Protein AF-A0A9X4KIL7-F1 (afdb_monomer)

Secondary structure (DSSP, 8-state):
-PPPPPHHHHHHGGGS---EEGGGTEE---S--GGGHHHHHHH--SEEEEEE--SSSS---EEEEEEETTEEEEEEE---PPP--TTS---TT---TTGGGGGGGGTSTT---S-EEEHHHHHHHHHHHHHHSSHHHHHHHHHS-HHHHHHHHHTTTSS-EEE--TT-SSSSHHHHHHHHHHHHH-

Mean predicted aligned error: 8.92 Å

Foldseek 3Di:
DPPDDPPVVLVVCVPDDWDADDVRPDTDDPHDPVVCVVVVVVPDADAWDWDADPDPDVQRFIWTFGHHPLATDWIDFDAPDPAPDDVDDGPPRGDDPVRRCPSCQVPPPPPDPADKDAQLVLVQLVVLCVVPVDNVSSCCVQCVDPVSVCRRVVCPPVDRIDGDDSVDDPDCPVVSVVVVVVVSVD

InterPro domains:
  IPR006963 Molybdopterin oxidoreductase, 4Fe-4S domain [PS51669] (46-110)
  IPR006963 Molybdopterin oxidoreductase, 4Fe-4S domain [SM00926] (46-108)
  IPR027467 Molybdopterin oxidoreductase, molybdopterin cofactor binding site [PS00551] (51-69)
  IPR028189 Nitrate reductase, alpha subunit, N-terminal [PF14710] (8-43)
  IPR044906 Nitrate reductase, alpha subunit, N-terminal domain superfamily [G3DSA:4.10.1200.10] (6-46)

Solvent-accessible surface area (backbone atoms only — not comparable to full-atom values): 11795 Å² total; per-residue (Å²): 134,82,82,82,74,57,74,67,64,62,57,59,55,71,78,52,92,68,60,64,41,79,98,65,80,41,66,62,76,90,68,85,67,71,73,54,50,59,58,53,58,65,71,54,62,77,49,72,45,83,48,66,66,98,60,101,67,90,63,82,36,48,29,35,38,34,26,38,96,92,37,79,72,47,56,46,62,40,62,83,67,83,79,69,50,95,92,47,77,65,74,59,49,64,71,47,78,71,63,65,50,50,63,54,54,76,78,37,96,81,47,83,86,66,60,66,37,50,42,67,46,52,51,55,48,55,53,31,32,71,72,59,73,38,68,67,58,18,46,47,66,38,67,74,31,68,70,58,36,47,60,44,57,73,45,63,95,65,68,62,66,35,80,52,67,93,82,54,100,73,80,68,70,66,63,57,60,52,54,55,54,51,69,72,71,111

Structure (mmCIF, N/CA/C/O backbone):
data_AF-A0A9X4KIL7-F1
#
_entry.id   AF-A0A9X4KIL7-F1
#
loop_
_atom_site.group_PDB
_atom_site.id
_atom_site.type_symbol
_atom_site.label_atom_id
_atom_site.label_alt_id
_atom_site.label_comp_id
_atom_site.label_asym_id
_atom_site.label_entity_id
_atom_site.label_seq_id
_atom_site.pdbx_PDB_ins_code
_atom_site.Cartn_x
_atom_site.Cartn_y
_atom_site.Cartn_z
_atom_site.occupancy
_atom_site.B_iso_or_equiv
_atom_site.auth_seq_id
_atom_site.auth_comp_id
_atom_site.auth_asym_id
_atom_site.auth_atom_id
_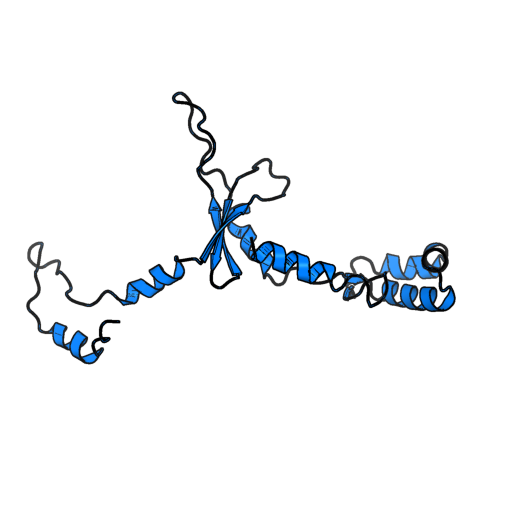atom_site.pdbx_PDB_model_num
ATOM 1 N N . MET A 1 1 ? -2.864 -19.719 -32.862 1.00 41.94 1 MET A N 1
ATOM 2 C CA . MET A 1 1 ? -1.959 -20.493 -31.982 1.00 41.94 1 MET A CA 1
ATOM 3 C C . MET A 1 1 ? -1.132 -21.438 -32.845 1.00 41.94 1 MET A C 1
ATOM 5 O O . MET A 1 1 ? -1.681 -22.401 -33.368 1.00 41.94 1 MET A O 1
ATOM 9 N N . GLY A 1 2 ? 0.143 -21.125 -33.091 1.00 51.97 2 GLY A N 1
ATOM 10 C CA . GLY A 1 2 ? 1.034 -22.029 -33.827 1.00 51.97 2 GLY A CA 1
ATOM 11 C C . GLY A 1 2 ? 1.268 -23.306 -33.018 1.00 51.97 2 GLY A C 1
ATOM 12 O O . GLY A 1 2 ? 1.419 -23.233 -31.801 1.00 51.97 2 GLY A O 1
ATOM 13 N N . LYS A 1 3 ? 1.239 -24.475 -33.668 1.00 56.00 3 LYS A N 1
ATOM 14 C CA . LYS A 1 3 ? 1.465 -25.770 -33.006 1.00 56.00 3 LYS A CA 1
ATOM 15 C C . LYS A 1 3 ? 2.803 -25.732 -32.259 1.00 56.00 3 LYS A C 1
ATOM 17 O O . LYS A 1 3 ? 3.842 -25.526 -32.885 1.00 56.00 3 LYS A O 1
ATOM 22 N N . SER A 1 4 ? 2.765 -25.932 -30.940 1.00 60.47 4 SER A N 1
ATOM 23 C CA . SER A 1 4 ? 3.962 -26.133 -30.119 1.00 60.47 4 SER A CA 1
ATOM 24 C C . SER A 1 4 ? 4.768 -27.288 -30.719 1.00 60.47 4 SER A C 1
ATOM 26 O O . SER A 1 4 ? 4.256 -28.401 -30.867 1.00 60.47 4 SER A O 1
ATOM 28 N N . LYS A 1 5 ? 6.000 -27.012 -31.159 1.00 68.00 5 LYS A N 1
ATOM 29 C CA . LYS A 1 5 ? 6.892 -28.052 -31.681 1.00 68.00 5 LYS A CA 1
ATOM 30 C C . LYS A 1 5 ? 7.303 -28.948 -30.517 1.00 68.00 5 LYS A C 1
ATOM 32 O O . LYS A 1 5 ? 7.676 -28.448 -29.460 1.00 68.00 5 LYS A O 1
ATOM 37 N N . SER A 1 6 ? 7.233 -30.267 -30.710 1.00 79.31 6 SER A N 1
ATOM 38 C CA . SER A 1 6 ? 7.637 -31.218 -29.669 1.00 79.31 6 SER A CA 1
ATOM 39 C C . SER A 1 6 ? 9.082 -30.933 -29.226 1.00 79.31 6 SER A C 1
ATOM 41 O O . SER A 1 6 ? 9.950 -30.792 -30.098 1.00 79.31 6 SER A O 1
ATOM 43 N N . PRO A 1 7 ? 9.372 -30.913 -27.907 1.00 79.44 7 PRO A N 1
ATOM 44 C CA . PRO A 1 7 ? 10.726 -30.733 -27.371 1.00 79.44 7 PRO A CA 1
ATOM 45 C C . PRO A 1 7 ? 11.757 -31.701 -27.964 1.00 79.44 7 PRO A C 1
ATOM 47 O O . PRO A 1 7 ? 12.952 -31.421 -27.981 1.00 79.44 7 PRO A O 1
ATOM 50 N N . PHE A 1 8 ? 11.296 -32.843 -28.475 1.00 82.81 8 PHE A N 1
ATOM 51 C CA . PHE A 1 8 ? 12.125 -33.812 -29.177 1.00 82.81 8 PHE A CA 1
ATOM 52 C C . PHE A 1 8 ? 12.710 -33.268 -30.493 1.00 82.81 8 PHE A C 1
ATOM 54 O O . PHE A 1 8 ? 13.910 -33.393 -30.722 1.00 82.81 8 PHE A O 1
ATOM 61 N N . TYR A 1 9 ? 11.904 -32.613 -31.338 1.00 81.25 9 TYR A N 1
ATOM 62 C CA . TYR A 1 9 ? 12.378 -32.072 -32.621 1.00 81.25 9 TYR A CA 1
ATOM 63 C C . TYR A 1 9 ? 13.332 -30.888 -32.438 1.00 81.25 9 TYR A C 1
ATOM 65 O O . TYR A 1 9 ? 14.243 -30.702 -33.240 1.00 81.25 9 TYR A O 1
ATOM 73 N N . GLU A 1 10 ? 13.167 -30.115 -31.363 1.00 81.06 10 GLU A N 1
ATOM 74 C CA . GLU A 1 10 ? 14.112 -29.056 -30.999 1.00 81.06 10 GLU A CA 1
ATOM 75 C C . GLU A 1 10 ? 15.500 -29.625 -30.667 1.00 81.06 10 GLU A C 1
ATOM 77 O O . GLU A 1 10 ? 16.507 -29.052 -31.078 1.00 81.06 10 GLU A O 1
ATOM 82 N N . LYS A 1 11 ? 15.581 -30.799 -30.023 1.00 82.62 11 LYS A N 1
ATOM 83 C CA . LYS A 1 11 ? 16.867 -31.467 -29.751 1.00 82.62 11 LYS A CA 1
ATOM 84 C C . LYS A 1 11 ? 17.584 -31.926 -31.023 1.00 82.62 11 LYS A C 1
ATOM 86 O O . LYS A 1 11 ? 18.810 -31.895 -31.063 1.00 82.62 11 LYS A O 1
ATOM 91 N N . LEU A 1 12 ? 16.856 -32.295 -32.080 1.00 85.50 12 LEU A N 1
ATOM 92 C CA . LEU A 1 12 ? 17.464 -32.703 -33.356 1.00 85.50 12 LEU A CA 1
ATOM 93 C C . LEU A 1 12 ? 18.188 -31.552 -34.073 1.00 85.50 12 LEU A C 1
ATOM 95 O O . LEU A 1 12 ? 19.116 -31.805 -34.841 1.00 85.50 12 LEU A O 1
ATOM 99 N N . LYS A 1 13 ? 17.859 -30.289 -33.757 1.00 81.62 13 LYS A N 1
ATOM 100 C CA . LYS A 1 13 ? 18.623 -29.114 -34.216 1.00 81.62 13 LYS A CA 1
ATOM 101 C C . LYS A 1 13 ? 20.055 -29.078 -33.674 1.00 81.62 13 LYS A C 1
ATOM 103 O O . LYS A 1 13 ? 20.855 -28.261 -34.114 1.00 81.62 13 LYS A O 1
ATOM 108 N N . TYR A 1 14 ? 20.421 -29.956 -32.738 1.00 83.94 14 TYR A N 1
ATOM 109 C CA . TYR A 1 14 ? 21.816 -30.114 -32.336 1.00 83.94 14 TYR A CA 1
ATOM 110 C C . TYR A 1 14 ? 22.730 -30.386 -33.542 1.00 83.94 14 TYR A C 1
ATOM 112 O O . TYR A 1 14 ? 23.802 -29.794 -33.631 1.00 83.94 14 TYR A O 1
ATOM 120 N N . PHE A 1 15 ? 22.262 -31.190 -34.502 1.00 85.69 15 PHE A N 1
ATOM 121 C CA . PHE A 1 15 ? 23.033 -31.616 -35.672 1.00 85.69 15 PHE A CA 1
ATOM 122 C C . PHE A 1 15 ? 22.976 -30.650 -36.871 1.00 85.69 15 PHE A C 1
ATOM 124 O O . PHE A 1 15 ? 23.560 -30.942 -37.912 1.00 85.69 15 PHE A O 1
ATOM 131 N N . SER A 1 16 ? 22.282 -29.508 -36.777 1.00 84.44 16 SER A N 1
ATOM 132 C CA . SER A 1 16 ? 22.240 -28.536 -37.879 1.00 84.44 16 SER A CA 1
ATOM 133 C C . SER A 1 16 ? 23.542 -27.738 -37.988 1.00 84.44 16 SER A C 1
ATOM 135 O O . SER A 1 16 ? 24.156 -27.411 -36.971 1.00 84.44 16 SER A O 1
ATOM 137 N N . LYS A 1 17 ? 23.925 -27.351 -39.214 1.00 83.88 17 LYS A N 1
ATOM 138 C CA . LYS A 1 17 ? 25.069 -26.457 -39.462 1.00 83.88 17 LYS A CA 1
ATOM 139 C C . LYS A 1 17 ? 24.889 -25.144 -38.690 1.00 83.88 17 LYS A C 1
ATOM 141 O O . LYS A 1 17 ? 23.814 -24.551 -38.740 1.00 83.88 17 LYS A O 1
ATOM 146 N N . ARG A 1 18 ? 25.939 -24.707 -37.993 1.00 85.88 18 ARG A N 1
ATOM 147 C CA . ARG A 1 18 ? 25.948 -23.492 -37.168 1.00 85.88 18 ARG A CA 1
ATOM 148 C C . ARG A 1 18 ? 26.922 -22.456 -37.727 1.00 85.88 18 ARG A C 1
ATOM 150 O O . ARG A 1 18 ? 28.002 -22.815 -38.199 1.00 85.88 18 ARG A O 1
ATOM 157 N N . GLU A 1 19 ? 26.520 -21.191 -37.691 1.00 89.12 19 GLU A N 1
ATOM 158 C CA . GLU A 1 19 ? 27.370 -20.060 -38.059 1.00 89.12 19 GLU A CA 1
ATOM 159 C C . GLU A 1 19 ? 28.319 -19.747 -36.903 1.00 89.12 19 GLU A C 1
ATOM 161 O O . GLU A 1 19 ? 27.887 -19.606 -35.756 1.00 89.12 19 GLU A O 1
ATOM 166 N N . ARG A 1 20 ? 29.616 -19.691 -37.209 1.00 91.50 20 ARG A N 1
ATOM 167 C CA . ARG A 1 20 ? 30.679 -19.442 -36.237 1.00 91.50 20 ARG A CA 1
ATOM 168 C C . ARG A 1 20 ? 31.365 -18.129 -36.561 1.00 91.50 20 ARG A C 1
ATOM 170 O O . ARG A 1 20 ? 31.625 -17.840 -37.726 1.00 91.50 20 ARG A O 1
ATOM 177 N N . HIS A 1 21 ? 31.690 -17.377 -35.522 1.00 93.25 21 HIS A N 1
ATOM 178 C CA . HIS A 1 21 ? 32.374 -16.093 -35.624 1.00 93.25 21 HIS A CA 1
ATOM 179 C C . HIS A 1 21 ? 33.652 -16.106 -34.788 1.00 93.25 21 HIS A C 1
ATOM 181 O O . HIS A 1 21 ? 33.869 -17.026 -33.994 1.00 93.25 21 HIS A O 1
ATOM 187 N N . ALA A 1 22 ? 34.485 -15.078 -34.988 1.00 93.00 22 ALA A N 1
ATOM 188 C CA . ALA A 1 22 ? 35.747 -14.879 -34.277 1.00 93.00 22 ALA A CA 1
ATOM 189 C C . ALA A 1 22 ? 36.578 -16.170 -34.240 1.00 93.00 22 ALA A C 1
ATOM 191 O O . ALA A 1 22 ? 36.707 -16.774 -33.187 1.00 93.00 22 ALA A O 1
ATOM 192 N N . ASP A 1 23 ? 37.032 -16.664 -35.395 1.00 92.88 23 ASP A N 1
ATOM 193 C CA . ASP A 1 23 ? 37.868 -17.875 -35.509 1.00 92.88 23 ASP A CA 1
ATOM 194 C C . ASP A 1 23 ? 37.330 -19.126 -34.777 1.00 92.88 23 ASP A C 1
ATOM 196 O O . ASP A 1 23 ? 38.079 -20.032 -34.419 1.00 92.88 23 ASP A O 1
ATOM 200 N N . GLY A 1 24 ? 36.010 -19.203 -34.562 1.00 90.44 24 GLY A N 1
ATOM 201 C CA . GLY A 1 24 ? 35.354 -20.322 -33.885 1.00 90.44 24 GLY A CA 1
ATOM 202 C C . GLY A 1 24 ? 35.146 -20.157 -32.376 1.00 90.44 24 GLY A C 1
ATOM 203 O O . GLY A 1 24 ? 34.657 -21.097 -31.752 1.00 90.44 24 GLY A O 1
ATOM 204 N N . TRP A 1 25 ? 35.456 -18.995 -31.789 1.00 94.25 25 TRP A N 1
ATOM 205 C CA . TRP A 1 25 ? 35.215 -18.698 -30.368 1.00 94.25 25 TRP A CA 1
ATOM 206 C C . TRP A 1 25 ? 33.734 -18.533 -30.015 1.00 94.25 25 TRP A C 1
ATOM 208 O O . TRP A 1 25 ? 33.350 -18.725 -28.860 1.00 94.25 25 TRP A O 1
ATOM 218 N N . SER A 1 26 ? 32.892 -18.169 -30.983 1.00 95.06 26 SER A N 1
ATOM 219 C CA . SER A 1 26 ? 31.459 -17.991 -30.763 1.00 95.06 26 SER A CA 1
ATOM 220 C C . SER A 1 26 ? 30.627 -18.585 -31.889 1.00 95.06 26 SER A C 1
ATOM 222 O O . SER A 1 26 ? 31.079 -18.774 -33.020 1.00 95.06 26 SER A O 1
ATOM 224 N N . GLU A 1 27 ? 29.384 -18.905 -31.552 1.00 92.19 27 GLU A N 1
ATOM 225 C CA . GLU A 1 27 ? 28.454 -19.567 -32.447 1.00 92.19 27 GLU A CA 1
ATOM 226 C C . GLU A 1 27 ? 27.037 -19.041 -32.219 1.00 92.19 27 GLU A C 1
ATOM 228 O O . GLU A 1 27 ? 26.603 -18.866 -31.077 1.00 92.19 27 GLU A O 1
ATOM 233 N N . VAL A 1 28 ? 26.301 -18.810 -33.306 1.00 91.00 28 VAL A N 1
ATOM 234 C CA . VAL A 1 28 ? 24.887 -18.432 -33.233 1.00 91.00 28 VAL A CA 1
ATOM 235 C C . VAL A 1 28 ? 24.040 -19.679 -32.987 1.00 91.00 28 VAL A C 1
ATOM 237 O O . VAL A 1 28 ? 24.011 -20.610 -33.794 1.00 91.00 28 VAL A O 1
ATOM 240 N N . SER A 1 29 ? 23.318 -19.695 -31.865 1.00 86.75 29 SER A N 1
ATOM 241 C CA . SER A 1 29 ? 22.450 -20.816 -31.499 1.00 86.75 29 SER A CA 1
ATOM 242 C C . SER A 1 29 ? 21.107 -20.759 -32.244 1.00 86.75 29 SER A C 1
ATOM 244 O O . SER A 1 29 ? 20.395 -19.762 -32.123 1.00 86.75 29 SER A O 1
ATOM 246 N N . PRO A 1 30 ? 20.692 -21.837 -32.941 1.00 83.00 30 PRO A N 1
ATOM 247 C CA . PRO A 1 30 ? 19.375 -21.934 -33.580 1.00 83.00 30 PRO A CA 1
ATOM 248 C C . PRO A 1 30 ? 18.265 -22.403 -32.617 1.00 83.00 30 PRO A C 1
ATOM 250 O O . PRO A 1 30 ? 17.142 -22.696 -33.047 1.00 83.00 30 PRO A O 1
ATOM 253 N N . ALA A 1 31 ? 18.584 -22.567 -31.328 1.00 84.56 31 ALA A N 1
ATOM 254 C CA . ALA A 1 31 ? 17.636 -23.026 -30.321 1.00 84.56 31 ALA A CA 1
ATOM 255 C C . ALA A 1 31 ? 16.516 -21.999 -30.100 1.00 84.56 31 ALA A C 1
ATOM 257 O O . ALA A 1 31 ? 16.733 -20.789 -30.174 1.00 84.56 31 ALA A O 1
ATOM 258 N N . SER A 1 32 ? 15.313 -22.490 -29.797 1.00 86.38 32 SER A N 1
ATOM 259 C CA . SER A 1 32 ? 14.199 -21.610 -29.449 1.00 86.38 32 SER A CA 1
ATOM 260 C C . SER A 1 32 ? 14.483 -20.806 -28.168 1.00 86.38 32 SER A C 1
ATOM 262 O O . SER A 1 32 ? 15.062 -21.314 -27.205 1.00 86.38 32 SER A O 1
ATOM 264 N N . ARG A 1 33 ? 14.020 -19.551 -28.153 1.00 91.56 33 ARG A N 1
ATOM 265 C CA . ARG A 1 33 ? 14.038 -18.632 -27.003 1.00 91.56 33 ARG A CA 1
ATOM 266 C C . ARG A 1 33 ? 12.633 -18.392 -26.431 1.00 91.56 33 ARG A C 1
ATOM 268 O O . ARG A 1 33 ? 12.433 -17.446 -25.677 1.00 91.56 33 ARG A O 1
ATOM 275 N N . ASP A 1 34 ? 11.668 -19.263 -26.738 1.00 91.25 34 ASP A N 1
ATOM 276 C CA . ASP A 1 34 ? 10.266 -19.127 -26.293 1.00 91.25 34 ASP A CA 1
ATOM 277 C C . ASP A 1 34 ? 10.124 -19.076 -24.759 1.00 91.25 34 ASP A C 1
ATOM 279 O O . ASP A 1 34 ? 9.187 -18.486 -24.225 1.00 91.25 34 ASP A O 1
ATOM 283 N N . TRP A 1 35 ? 11.077 -19.656 -24.021 1.00 93.38 35 TRP A N 1
ATOM 284 C CA . TRP A 1 35 ? 11.106 -19.612 -22.556 1.00 93.38 35 TRP A CA 1
ATOM 285 C C . TRP A 1 35 ? 11.177 -18.177 -21.997 1.00 93.38 35 TRP A C 1
ATOM 287 O O . TRP A 1 35 ? 10.707 -17.928 -20.886 1.00 93.38 35 TRP A O 1
ATOM 297 N N . GLU A 1 36 ? 11.688 -17.214 -22.771 1.00 97.00 36 GLU A N 1
ATOM 298 C CA . GLU A 1 36 ? 11.742 -15.796 -22.395 1.00 97.00 36 GLU A CA 1
ATOM 299 C C . GLU A 1 36 ? 10.351 -15.184 -22.195 1.00 97.00 36 GLU A C 1
ATOM 301 O O . GLU A 1 36 ? 10.203 -14.202 -21.460 1.00 97.00 36 GLU A O 1
ATOM 306 N N . ASP A 1 37 ? 9.308 -15.787 -22.778 1.00 97.25 37 ASP A N 1
ATOM 307 C CA . ASP A 1 37 ? 7.933 -15.342 -22.572 1.00 97.25 37 ASP A CA 1
ATOM 308 C C . ASP A 1 37 ? 7.495 -15.445 -21.110 1.00 97.25 37 ASP A C 1
ATOM 310 O O . ASP A 1 37 ? 6.561 -14.756 -20.706 1.00 97.25 37 ASP A O 1
ATOM 314 N N . VAL A 1 38 ? 8.164 -16.259 -20.288 1.00 97.12 38 VAL A N 1
ATOM 315 C CA . VAL A 1 38 ? 7.927 -16.291 -18.838 1.00 97.12 38 VAL A CA 1
ATOM 316 C C . VAL A 1 38 ? 8.170 -14.910 -18.222 1.00 97.12 38 VAL A C 1
ATOM 318 O O . VAL A 1 38 ? 7.315 -14.409 -17.490 1.00 97.12 38 VAL A O 1
ATOM 321 N N . TYR A 1 39 ? 9.280 -14.251 -18.564 1.00 98.00 39 TYR A N 1
ATOM 322 C CA . TYR A 1 39 ? 9.585 -12.909 -18.063 1.00 98.00 39 TYR A CA 1
ATOM 323 C C . TYR A 1 39 ? 8.728 -11.834 -18.731 1.00 98.00 39 TYR A C 1
ATOM 325 O O . TYR A 1 39 ? 8.256 -10.925 -18.046 1.00 98.00 39 TYR A O 1
ATOM 333 N N . ARG A 1 40 ? 8.443 -11.964 -20.037 1.00 98.12 40 ARG A N 1
ATOM 334 C CA . ARG A 1 40 ? 7.537 -11.035 -20.739 1.00 98.12 40 ARG A CA 1
ATOM 335 C C . ARG A 1 40 ? 6.148 -11.035 -20.103 1.00 98.12 40 ARG A C 1
ATOM 337 O O . ARG A 1 40 ? 5.619 -9.974 -19.784 1.00 98.12 40 ARG A O 1
ATOM 344 N N . ARG A 1 41 ? 5.591 -12.221 -19.836 1.00 97.81 41 ARG A N 1
ATOM 345 C CA . ARG A 1 41 ? 4.294 -12.377 -19.159 1.00 97.81 41 ARG A CA 1
ATOM 346 C C . ARG A 1 41 ? 4.325 -11.905 -17.712 1.00 97.81 41 ARG A C 1
ATOM 348 O O . ARG A 1 41 ? 3.299 -11.435 -17.229 1.00 97.81 41 ARG A O 1
ATOM 355 N N . ARG A 1 42 ? 5.461 -12.010 -17.013 1.00 97.94 42 ARG A N 1
ATOM 356 C CA . ARG A 1 42 ? 5.607 -11.452 -15.659 1.00 97.94 42 ARG A CA 1
ATOM 357 C C . ARG A 1 42 ? 5.513 -9.925 -15.665 1.00 97.94 42 ARG A C 1
ATOM 359 O O . ARG A 1 42 ? 4.873 -9.387 -14.771 1.00 97.94 42 ARG A O 1
ATOM 366 N N . TRP A 1 43 ? 6.130 -9.261 -16.644 1.00 98.31 43 TRP A N 1
ATOM 367 C CA . TRP A 1 43 ? 6.136 -7.798 -16.769 1.00 98.31 43 TRP A CA 1
ATOM 368 C C . TRP A 1 43 ? 4.803 -7.212 -17.261 1.00 98.31 43 TRP A C 1
ATOM 370 O O . TRP A 1 43 ? 4.403 -6.123 -16.846 1.00 98.31 43 TRP A O 1
ATOM 380 N N . GLN A 1 44 ? 4.101 -7.935 -18.137 1.00 98.44 44 GLN A N 1
ATOM 381 C CA . GLN A 1 44 ? 2.755 -7.565 -18.578 1.00 98.44 44 GLN A CA 1
ATOM 382 C C . GLN A 1 44 ? 1.800 -7.415 -17.388 1.00 98.44 44 GLN A C 1
ATOM 384 O O . GLN A 1 44 ? 1.881 -8.165 -16.414 1.00 98.44 44 GLN A O 1
ATOM 389 N N . HIS A 1 45 ? 0.874 -6.474 -17.496 1.00 98.44 45 HIS A N 1
ATOM 390 C CA . HIS A 1 45 ? -0.073 -6.084 -16.457 1.00 98.44 45 HIS A CA 1
ATOM 391 C C . HIS A 1 45 ? -1.389 -5.647 -17.110 1.00 98.44 45 HIS A C 1
ATOM 393 O O . HIS A 1 45 ? -1.425 -5.383 -18.312 1.00 98.44 45 HIS A O 1
ATOM 399 N N . ASP A 1 46 ? -2.452 -5.583 -16.317 1.00 98.25 46 ASP A N 1
ATOM 400 C CA . ASP A 1 46 ? -3.810 -5.319 -16.796 1.00 98.25 46 ASP A CA 1
ATOM 401 C C . ASP A 1 46 ? -4.039 -3.817 -16.961 1.00 98.25 46 ASP A C 1
ATOM 403 O O . ASP A 1 46 ? -4.600 -3.362 -17.956 1.00 98.25 46 ASP A O 1
ATOM 407 N N . LYS A 1 47 ? -3.593 -3.039 -15.968 1.00 98.12 47 LYS A N 1
ATOM 408 C CA . LYS A 1 47 ? -3.704 -1.580 -15.954 1.00 98.12 47 LYS A CA 1
ATOM 409 C C . LYS A 1 47 ? -2.643 -0.932 -15.074 1.00 98.12 47 LYS A C 1
ATOM 411 O O . LYS A 1 47 ? -2.018 -1.579 -14.230 1.00 98.12 47 LYS A O 1
ATOM 416 N N . VAL A 1 48 ? -2.490 0.372 -15.272 1.00 98.50 48 VAL A N 1
ATOM 417 C CA . VAL A 1 48 ? -1.655 1.252 -14.458 1.00 98.50 48 VAL A CA 1
ATOM 418 C C . VAL A 1 48 ? -2.535 2.351 -13.879 1.00 98.50 48 VAL A C 1
ATOM 420 O O . VAL A 1 48 ? -3.223 3.044 -14.624 1.00 98.50 48 VAL A O 1
ATOM 423 N N . VAL A 1 49 ? -2.506 2.519 -12.559 1.00 98.44 49 VAL A N 1
ATOM 424 C CA . VAL A 1 49 ? -3.276 3.547 -11.844 1.00 98.44 49 VAL A CA 1
ATOM 425 C C . VAL A 1 49 ? -2.320 4.588 -11.274 1.00 98.44 49 VAL A C 1
ATOM 427 O O . VAL A 1 49 ? -1.287 4.239 -10.702 1.00 98.44 49 VAL A O 1
ATOM 430 N N . ARG A 1 50 ? -2.648 5.877 -11.407 1.00 98.44 50 ARG A N 1
ATOM 431 C CA . ARG A 1 50 ? -1.858 6.950 -10.793 1.00 98.44 50 ARG A CA 1
ATOM 432 C C . ARG A 1 50 ? -2.191 7.083 -9.314 1.00 98.44 50 ARG A C 1
ATOM 434 O O . ARG A 1 50 ? -3.355 7.228 -8.956 1.00 98.44 50 ARG A O 1
ATOM 441 N N . SER A 1 51 ? -1.166 7.103 -8.468 1.00 98.31 51 SER A N 1
ATOM 442 C CA . SER A 1 51 ? -1.320 7.369 -7.035 1.00 98.31 51 SER A CA 1
ATOM 443 C C . SER A 1 51 ? -0.089 8.073 -6.446 1.00 98.31 51 SER A C 1
ATOM 445 O O . SER A 1 51 ? 0.836 8.461 -7.166 1.00 98.31 51 SER A O 1
ATOM 447 N N . THR A 1 52 ? -0.100 8.284 -5.131 1.00 98.56 52 THR A N 1
ATOM 448 C CA . THR A 1 52 ? 0.984 8.875 -4.335 1.00 98.56 52 THR A CA 1
ATOM 449 C C . THR A 1 52 ? 1.008 8.257 -2.934 1.00 98.56 52 THR A C 1
ATOM 451 O O . THR A 1 52 ? 0.063 7.581 -2.522 1.00 98.56 52 THR A O 1
ATOM 454 N N . HIS A 1 53 ? 2.074 8.496 -2.170 1.00 98.56 53 HIS A N 1
ATOM 455 C CA . HIS A 1 53 ? 2.184 8.027 -0.787 1.00 98.56 53 HIS A CA 1
ATOM 456 C C . HIS A 1 53 ? 1.804 9.138 0.194 1.00 98.56 53 HIS A C 1
ATOM 458 O O . HIS A 1 53 ? 2.535 10.115 0.349 1.00 98.56 53 HIS A O 1
ATOM 464 N N . GLY A 1 54 ? 0.688 8.959 0.907 1.00 97.94 54 GLY A N 1
ATOM 465 C CA . GLY A 1 54 ? 0.199 9.862 1.961 1.00 97.94 54 GLY A CA 1
ATOM 466 C C . GLY A 1 54 ? 0.990 9.770 3.270 1.00 97.94 54 GLY A C 1
ATOM 467 O O . GLY A 1 54 ? 0.413 9.579 4.336 1.00 97.94 54 GLY A O 1
ATOM 468 N N . VAL A 1 55 ? 2.318 9.848 3.189 1.00 98.12 55 VAL A N 1
ATOM 469 C CA . VAL A 1 55 ? 3.245 9.784 4.325 1.00 98.12 55 VAL A CA 1
ATOM 470 C C . VAL A 1 55 ? 4.005 11.104 4.449 1.00 98.12 55 VAL A C 1
ATOM 472 O O . VAL A 1 55 ? 4.323 11.748 3.451 1.00 98.12 55 VAL A O 1
ATOM 475 N N . ASN A 1 56 ? 4.317 11.518 5.677 1.00 98.38 56 ASN A N 1
ATOM 476 C CA . ASN A 1 56 ? 5.014 12.776 5.949 1.00 98.38 56 ASN A CA 1
ATOM 477 C C . ASN A 1 56 ? 6.513 12.694 5.592 1.00 98.38 56 ASN A C 1
ATOM 479 O O . ASN A 1 56 ? 7.360 12.524 6.466 1.00 98.38 56 ASN A O 1
ATOM 483 N N . CYS A 1 57 ? 6.839 12.752 4.299 1.00 97.88 57 CYS A N 1
ATOM 484 C CA . CYS A 1 57 ? 8.205 12.586 3.790 1.00 97.88 57 CYS A CA 1
ATOM 485 C C . CYS A 1 57 ? 8.696 13.725 2.889 1.00 97.88 57 CYS A C 1
ATOM 487 O O . CYS A 1 57 ? 9.764 13.575 2.307 1.00 97.88 57 CYS A O 1
ATOM 489 N N . THR A 1 58 ? 7.895 14.785 2.710 1.00 98.38 58 THR A N 1
ATOM 490 C CA . THR A 1 58 ? 8.094 15.915 1.765 1.00 98.38 58 THR A CA 1
ATOM 491 C C . THR A 1 58 ? 8.228 15.539 0.282 1.00 98.38 58 THR A C 1
ATOM 493 O O . THR A 1 58 ? 8.259 16.411 -0.582 1.00 98.38 58 THR A O 1
ATOM 496 N N . GLY A 1 59 ? 8.253 14.244 -0.040 1.00 98.00 59 GLY A N 1
ATOM 497 C CA . GLY A 1 59 ? 8.452 13.751 -1.394 1.00 98.00 59 GLY A CA 1
ATOM 498 C C . GLY A 1 59 ? 7.297 14.086 -2.332 1.00 98.00 59 GLY A C 1
ATOM 499 O O . GLY A 1 59 ? 7.547 14.582 -3.425 1.00 98.00 59 GLY A O 1
ATOM 500 N N . SER A 1 60 ? 6.046 13.817 -1.943 1.00 98.06 60 SER A N 1
ATOM 501 C CA . SER A 1 60 ? 4.870 14.004 -2.817 1.00 98.06 60 SER A CA 1
ATOM 502 C C . SER A 1 60 ? 5.051 13.401 -4.227 1.00 98.06 60 SER A C 1
ATOM 504 O O . SER A 1 60 ? 4.586 13.950 -5.226 1.00 98.06 60 SER A O 1
ATOM 506 N N . CYS A 1 61 ? 5.787 12.290 -4.323 1.00 98.44 61 CYS A N 1
ATOM 507 C CA . CYS A 1 61 ? 6.130 11.654 -5.591 1.00 98.44 61 CYS A CA 1
ATOM 508 C C . CYS A 1 61 ? 4.893 10.957 -6.173 1.00 98.44 61 CYS A C 1
ATOM 510 O O . CYS A 1 61 ? 4.234 10.193 -5.474 1.00 98.44 61 CYS A O 1
ATOM 512 N N . SER A 1 62 ? 4.604 11.187 -7.449 1.00 98.44 62 SER A N 1
ATOM 513 C CA . SER A 1 62 ? 3.614 10.446 -8.222 1.00 98.44 62 SER A CA 1
ATOM 514 C C . SER A 1 62 ? 4.172 9.095 -8.679 1.00 98.44 62 SER A C 1
ATOM 516 O O . SER A 1 62 ? 5.313 9.000 -9.137 1.00 98.44 62 SER A O 1
ATOM 518 N N . TRP A 1 63 ? 3.350 8.055 -8.556 1.00 98.75 63 TRP A N 1
ATOM 519 C CA . TRP A 1 63 ? 3.685 6.677 -8.900 1.00 98.75 63 TRP A CA 1
ATOM 520 C C . TRP A 1 63 ? 2.665 6.081 -9.869 1.00 98.75 63 TRP A C 1
ATOM 522 O O . TRP A 1 63 ? 1.474 6.406 -9.839 1.00 98.75 63 TRP A O 1
ATOM 532 N N . GLN A 1 64 ? 3.162 5.172 -10.698 1.00 98.62 64 GLN A N 1
ATOM 533 C CA . GLN A 1 64 ? 2.417 4.229 -11.514 1.00 98.62 64 GLN A CA 1
ATOM 534 C C . GLN A 1 64 ? 2.240 2.929 -10.729 1.00 98.62 64 GLN A C 1
ATOM 536 O O . GLN A 1 64 ? 3.207 2.204 -10.492 1.00 98.62 64 GLN A O 1
ATOM 541 N N . ILE A 1 65 ? 1.009 2.637 -10.316 1.00 98.62 65 ILE A N 1
ATOM 542 C CA . ILE A 1 65 ? 0.652 1.418 -9.589 1.00 98.62 65 ILE A CA 1
ATOM 543 C C . ILE A 1 65 ? 0.222 0.358 -10.598 1.00 98.62 65 ILE A C 1
ATOM 545 O O . ILE A 1 65 ? -0.764 0.548 -11.311 1.00 98.62 65 ILE A O 1
ATOM 549 N N . PHE A 1 66 ? 0.951 -0.753 -10.659 1.00 98.69 66 PHE A N 1
ATOM 550 C CA . PHE A 1 66 ? 0.694 -1.829 -11.610 1.00 98.69 66 PHE A CA 1
ATOM 551 C C . PHE A 1 66 ? -0.278 -2.842 -11.009 1.00 98.69 66 PHE A C 1
ATOM 553 O O . PHE A 1 66 ? -0.032 -3.392 -9.930 1.00 98.69 66 PHE A O 1
ATOM 560 N N . VAL A 1 67 ? -1.376 -3.092 -11.724 1.00 98.56 67 VAL A N 1
ATOM 561 C CA . VAL A 1 67 ? -2.371 -4.115 -11.387 1.00 98.56 67 VAL A CA 1
ATOM 562 C C . VAL A 1 67 ? -2.250 -5.259 -12.381 1.00 98.56 67 VAL A C 1
ATOM 564 O O . VAL A 1 67 ? -2.233 -5.028 -13.590 1.00 98.56 67 VAL A O 1
ATOM 567 N N . LYS A 1 68 ? -2.175 -6.488 -11.882 1.00 98.19 68 LYS A N 1
ATOM 568 C CA . LYS A 1 68 ? -2.109 -7.708 -12.688 1.00 98.19 68 LYS A CA 1
ATOM 569 C C . LYS A 1 68 ? -2.926 -8.800 -12.015 1.00 98.19 68 LYS A C 1
ATOM 571 O O . LYS A 1 68 ? -2.801 -8.989 -10.808 1.00 98.19 68 LYS A O 1
ATOM 576 N N . ASP A 1 69 ? -3.727 -9.516 -12.795 1.00 97.12 69 ASP A N 1
ATOM 577 C CA . ASP A 1 69 ? -4.655 -10.538 -12.311 1.00 97.12 69 ASP A CA 1
ATOM 578 C C . ASP A 1 69 ? -5.584 -9.984 -11.208 1.00 97.12 69 ASP A C 1
ATOM 580 O O . ASP A 1 69 ? -5.890 -10.649 -10.218 1.00 97.12 69 ASP A O 1
ATOM 584 N N . GLY A 1 70 ? -5.994 -8.716 -11.354 1.00 96.69 70 GLY A N 1
ATOM 585 C CA . GLY A 1 70 ? -6.867 -8.019 -10.402 1.00 96.69 70 GLY A CA 1
ATOM 586 C C . GLY A 1 70 ? -6.230 -7.634 -9.057 1.00 96.69 70 GLY A C 1
ATOM 587 O O . GLY A 1 70 ? -6.936 -7.129 -8.186 1.00 96.69 70 GLY A O 1
ATOM 588 N N . ILE A 1 71 ? -4.919 -7.829 -8.871 1.00 97.25 71 ILE A N 1
ATOM 589 C CA . ILE A 1 71 ? -4.195 -7.442 -7.650 1.00 97.25 71 ILE A CA 1
ATOM 590 C C . ILE A 1 71 ? -3.098 -6.420 -7.942 1.00 97.25 71 ILE A C 1
ATOM 592 O O . ILE A 1 71 ? -2.504 -6.407 -9.019 1.00 97.25 71 ILE A O 1
ATOM 596 N N . VAL A 1 72 ? -2.792 -5.564 -6.968 1.00 98.38 72 VAL A N 1
ATOM 597 C CA . VAL A 1 72 ? -1.640 -4.655 -7.063 1.00 98.38 72 VAL A CA 1
ATOM 598 C C . VAL A 1 72 ? -0.357 -5.465 -6.898 1.00 98.38 72 VAL A C 1
ATOM 600 O O . VAL A 1 72 ? -0.204 -6.187 -5.913 1.00 98.38 72 VAL A O 1
ATOM 603 N N . THR A 1 73 ? 0.581 -5.344 -7.838 1.00 98.25 73 THR A N 1
ATOM 604 C CA . THR A 1 73 ? 1.799 -6.169 -7.845 1.00 98.25 73 THR A CA 1
ATOM 605 C C . THR A 1 73 ? 3.077 -5.408 -7.526 1.00 98.25 73 THR A C 1
ATOM 607 O O . THR A 1 73 ? 3.900 -5.920 -6.770 1.00 98.25 73 THR A O 1
ATOM 610 N N . TRP A 1 74 ? 3.280 -4.231 -8.117 1.00 98.56 74 TRP A N 1
ATOM 611 C CA . TRP A 1 74 ? 4.431 -3.358 -7.859 1.00 98.56 74 TRP A CA 1
ATOM 612 C C . TRP A 1 74 ? 4.107 -1.916 -8.268 1.00 98.56 74 TRP A C 1
ATOM 614 O O . TRP A 1 74 ? 3.032 -1.630 -8.798 1.00 98.56 74 TRP A O 1
ATOM 624 N N . GLU A 1 75 ? 5.047 -1.007 -8.036 1.00 98.38 75 GLU A N 1
ATOM 625 C CA . GLU A 1 75 ? 4.944 0.402 -8.405 1.00 98.38 75 GLU A CA 1
ATOM 626 C C . GLU A 1 75 ? 6.264 0.909 -8.994 1.00 98.38 75 GLU A C 1
ATOM 628 O O . GLU A 1 75 ? 7.334 0.527 -8.528 1.00 98.38 75 GLU A O 1
ATOM 633 N N . ASN A 1 76 ? 6.181 1.775 -10.004 1.00 98.25 76 ASN A N 1
ATOM 634 C CA . ASN A 1 76 ? 7.317 2.550 -10.511 1.00 98.25 76 ASN A CA 1
ATOM 635 C C . ASN A 1 76 ? 6.980 4.034 -10.452 1.00 98.25 76 ASN A C 1
ATOM 637 O O . ASN A 1 76 ? 5.810 4.416 -10.415 1.00 98.25 76 ASN A O 1
ATOM 641 N N . GLN A 1 77 ? 7.997 4.884 -10.444 1.00 98.69 77 GLN A N 1
ATOM 642 C CA . GLN A 1 77 ? 7.773 6.318 -10.492 1.00 98.69 77 GLN A CA 1
ATOM 643 C C . GLN A 1 77 ? 7.091 6.730 -11.800 1.00 98.69 77 GLN A C 1
ATOM 645 O O . GLN A 1 77 ? 7.422 6.224 -12.872 1.00 98.69 77 GLN A O 1
ATOM 650 N N . ALA A 1 78 ? 6.158 7.677 -11.710 1.00 98.31 78 ALA A N 1
ATOM 651 C CA . ALA A 1 78 ? 5.698 8.400 -12.885 1.00 98.31 78 ALA A CA 1
ATOM 652 C C . ALA A 1 78 ? 6.732 9.472 -13.259 1.00 98.31 78 ALA A C 1
ATOM 654 O O . ALA A 1 78 ? 7.352 10.070 -12.377 1.00 98.31 78 ALA A O 1
ATOM 655 N N . THR A 1 79 ? 6.900 9.725 -14.553 1.00 98.38 79 THR A N 1
ATOM 656 C CA . THR A 1 79 ? 7.929 10.640 -15.079 1.00 98.38 79 THR A CA 1
ATOM 657 C C . THR A 1 79 ? 7.351 11.829 -15.844 1.00 98.38 79 THR A C 1
ATOM 659 O O . THR A 1 79 ? 8.087 12.628 -16.403 1.00 98.38 79 THR A O 1
ATOM 662 N N . ASP A 1 80 ? 6.032 11.976 -15.860 1.00 97.81 80 ASP A N 1
ATOM 663 C CA . ASP A 1 80 ? 5.287 12.964 -16.644 1.00 97.81 80 ASP A CA 1
ATOM 664 C C . ASP A 1 80 ? 4.879 14.196 -15.820 1.00 97.81 80 ASP A C 1
ATOM 666 O O . ASP A 1 80 ? 3.779 14.730 -15.969 1.00 97.81 80 ASP A O 1
ATOM 670 N N . TYR A 1 81 ? 5.753 14.650 -14.919 1.00 97.94 81 TYR A N 1
ATOM 671 C CA . TYR A 1 81 ? 5.562 15.956 -14.288 1.00 97.94 81 TYR A CA 1
ATOM 672 C C . TYR A 1 81 ? 5.628 17.059 -15.358 1.00 97.94 81 TYR A C 1
ATOM 674 O O . TYR A 1 81 ? 6.344 16.900 -16.348 1.00 97.94 81 TYR A O 1
ATOM 682 N N . PRO A 1 82 ? 4.918 18.188 -15.180 1.00 97.88 82 PRO A N 1
ATOM 683 C CA . PRO A 1 82 ? 5.116 19.352 -16.0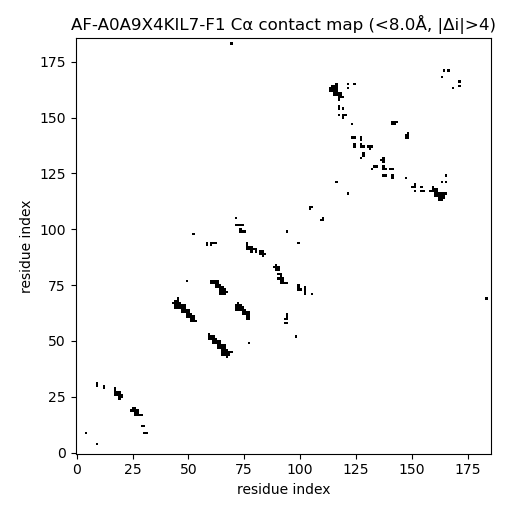36 1.00 97.88 82 PRO A CA 1
ATOM 684 C C . PRO A 1 82 ? 6.590 19.773 -16.059 1.00 97.88 82 PRO A C 1
ATOM 686 O O . PRO A 1 82 ? 7.231 19.789 -15.005 1.00 97.88 82 PRO A O 1
ATOM 689 N N . SER A 1 83 ? 7.092 20.120 -17.249 1.00 96.38 83 SER A N 1
ATOM 690 C CA . SER A 1 83 ? 8.498 20.491 -17.442 1.00 96.38 83 SER A CA 1
ATOM 691 C C . SER A 1 83 ? 8.881 21.718 -16.617 1.00 96.38 83 SER A C 1
ATOM 693 O O . SER A 1 83 ? 8.095 22.662 -16.489 1.00 96.38 83 SER A O 1
ATOM 695 N N . THR A 1 84 ? 10.101 21.723 -16.085 1.00 96.69 84 THR A N 1
ATOM 696 C CA . THR A 1 84 ? 10.681 22.883 -15.386 1.00 96.69 84 THR A CA 1
ATOM 697 C C . THR A 1 84 ? 11.201 23.970 -16.336 1.00 96.69 84 THR A C 1
ATOM 699 O O . THR A 1 84 ? 11.520 25.068 -15.877 1.00 96.69 84 THR A O 1
ATOM 702 N N . GLY A 1 85 ? 11.226 23.707 -17.648 1.00 96.31 85 GLY A N 1
ATOM 703 C CA . GLY A 1 85 ? 11.779 24.589 -18.678 1.00 96.31 85 GLY A CA 1
ATOM 704 C C . GLY A 1 85 ? 13.189 24.175 -19.127 1.00 96.31 85 GLY A C 1
ATOM 705 O O . GLY A 1 85 ? 13.797 23.294 -18.531 1.00 96.31 85 GLY A O 1
ATOM 706 N N . PRO A 1 86 ? 13.736 24.799 -20.187 1.00 97.00 86 PRO A N 1
ATOM 707 C CA . PRO A 1 86 ? 14.987 24.354 -20.813 1.00 97.00 86 PRO A CA 1
ATOM 708 C C . PRO A 1 86 ? 16.244 24.590 -19.961 1.00 97.00 86 PRO A C 1
ATOM 710 O O . PRO A 1 86 ? 17.253 23.920 -20.170 1.00 97.00 86 PRO A O 1
ATOM 713 N N . ASP A 1 87 ? 16.193 25.530 -19.016 1.00 97.44 87 ASP A N 1
ATOM 714 C CA . ASP A 1 87 ? 17.357 25.964 -18.234 1.00 97.44 87 ASP A CA 1
ATOM 715 C C . ASP A 1 87 ? 17.505 25.223 -16.892 1.00 97.44 87 ASP A C 1
ATOM 717 O O . ASP A 1 87 ? 18.423 25.509 -16.121 1.00 97.44 87 ASP A O 1
ATOM 721 N N . MET A 1 88 ? 16.605 24.283 -16.584 1.00 97.19 88 MET A N 1
ATOM 722 C CA . MET A 1 88 ? 16.578 23.541 -15.322 1.00 97.19 88 MET A CA 1
ATOM 723 C C . MET A 1 88 ? 16.400 22.039 -15.577 1.00 97.19 88 MET A C 1
ATOM 725 O O . MET A 1 88 ? 15.738 21.650 -16.534 1.00 97.19 88 MET A O 1
ATOM 729 N N . PRO A 1 89 ? 16.964 21.164 -14.727 1.00 97.56 89 PRO A N 1
ATOM 730 C CA . PRO A 1 89 ? 16.686 19.739 -14.816 1.00 97.56 89 PRO A CA 1
ATOM 731 C C . PRO A 1 89 ? 15.228 19.436 -14.451 1.00 97.56 89 PRO A C 1
ATOM 733 O O . PRO A 1 89 ? 14.591 20.154 -13.671 1.00 97.56 89 PRO A O 1
ATOM 736 N N . GLU A 1 90 ? 14.725 18.329 -14.986 1.00 97.50 90 GLU A N 1
ATOM 737 C CA . GLU A 1 90 ? 13.380 17.843 -14.701 1.00 97.50 90 GLU A CA 1
ATOM 738 C C . GLU A 1 90 ? 13.260 17.242 -13.294 1.00 97.50 90 GLU A C 1
ATOM 740 O O . GLU A 1 90 ? 14.242 16.841 -12.665 1.00 97.50 90 GLU A O 1
ATOM 745 N N . PHE A 1 91 ? 12.028 17.170 -12.781 1.00 97.50 91 PHE A N 1
ATOM 746 C CA . PHE A 1 91 ? 11.762 16.542 -11.481 1.00 97.50 91 PHE A CA 1
ATOM 747 C C . PHE A 1 91 ? 11.747 15.016 -11.530 1.00 97.50 91 PHE A C 1
ATOM 749 O O . PHE A 1 91 ? 11.886 14.369 -10.487 1.00 97.50 91 PHE A O 1
ATOM 756 N N . GLU A 1 92 ? 11.496 14.440 -12.701 1.00 96.50 92 GLU A N 1
ATOM 757 C CA . GLU A 1 92 ? 11.427 12.997 -12.864 1.00 96.50 92 GLU A CA 1
ATOM 758 C C . GLU A 1 92 ? 12.779 12.324 -12.544 1.00 96.50 92 GLU A C 1
ATOM 760 O O . GLU A 1 92 ? 13.832 12.934 -12.729 1.00 96.50 92 GLU A O 1
ATOM 765 N N . PRO A 1 93 ? 12.778 11.097 -11.987 1.00 97.69 93 PRO A N 1
ATOM 766 C CA . PRO A 1 93 ? 11.613 10.292 -11.607 1.00 97.69 93 PRO A CA 1
ATOM 767 C C . PRO A 1 93 ? 11.107 10.571 -10.176 1.00 97.69 93 PRO A C 1
ATOM 769 O O . PRO A 1 93 ? 10.093 10.021 -9.751 1.00 97.69 93 PRO A O 1
ATOM 772 N N . ARG A 1 94 ? 11.796 11.399 -9.379 1.00 98.38 94 ARG A N 1
ATOM 773 C CA . ARG A 1 94 ? 11.641 11.428 -7.908 1.00 98.38 94 ARG A CA 1
ATOM 774 C C . ARG A 1 94 ? 11.703 9.996 -7.318 1.00 98.38 94 ARG A C 1
ATOM 776 O O . ARG A 1 94 ? 12.471 9.141 -7.757 1.00 98.38 94 ARG A O 1
ATOM 783 N N . GLY A 1 95 ? 10.881 9.718 -6.305 1.00 98.12 95 GLY A N 1
ATOM 784 C CA . GLY A 1 95 ? 10.785 8.411 -5.653 1.00 98.12 95 GLY A CA 1
ATOM 785 C C . GLY A 1 95 ? 11.865 8.167 -4.596 1.00 98.12 95 GLY A C 1
ATOM 786 O O . GLY A 1 95 ? 12.798 8.944 -4.416 1.00 98.12 95 GLY A O 1
ATOM 787 N N . CYS A 1 96 ? 11.694 7.098 -3.819 1.00 98.56 96 CYS A N 1
ATOM 788 C CA . CYS A 1 96 ? 12.659 6.665 -2.808 1.00 98.56 96 CYS A CA 1
ATOM 789 C C . CYS A 1 96 ? 12.470 5.164 -2.515 1.00 98.56 96 CYS A C 1
ATOM 791 O O . CYS A 1 96 ? 11.395 4.627 -2.805 1.00 98.56 96 CYS A O 1
ATOM 793 N N . PRO A 1 97 ? 13.444 4.473 -1.890 1.00 98.69 97 PRO A N 1
ATOM 794 C CA . PRO A 1 97 ? 13.327 3.034 -1.624 1.00 98.69 97 PRO A CA 1
ATOM 795 C C . PRO A 1 97 ? 12.166 2.676 -0.678 1.00 98.69 97 PRO A C 1
ATOM 797 O O . PRO A 1 97 ? 11.633 1.571 -0.741 1.00 98.69 97 PRO A O 1
ATOM 800 N N . ARG A 1 98 ? 11.723 3.618 0.170 1.00 98.50 98 ARG A N 1
ATOM 801 C CA . ARG A 1 98 ? 10.548 3.422 1.037 1.00 98.50 98 ARG A CA 1
ATOM 802 C C . ARG A 1 98 ? 9.253 3.435 0.224 1.00 98.50 98 ARG A C 1
ATOM 804 O O . ARG A 1 98 ? 8.364 2.643 0.498 1.00 98.50 98 ARG A O 1
ATOM 811 N N . GLY A 1 99 ? 9.172 4.299 -0.789 1.00 98.12 99 GLY A N 1
ATOM 812 C CA . GLY A 1 99 ? 8.034 4.338 -1.703 1.00 98.12 99 GLY A CA 1
ATOM 813 C C . GLY A 1 99 ? 7.970 3.103 -2.600 1.00 98.12 99 GLY A C 1
ATOM 814 O O . GLY A 1 99 ? 6.917 2.500 -2.714 1.00 98.12 99 GLY A O 1
ATOM 815 N N . ALA A 1 100 ? 9.110 2.649 -3.130 1.00 98.44 100 ALA A N 1
ATOM 816 C CA . ALA A 1 100 ? 9.183 1.474 -4.010 1.00 98.44 100 ALA A CA 1
ATOM 817 C C . ALA A 1 100 ? 8.798 0.134 -3.341 1.00 98.44 100 ALA A C 1
ATOM 819 O O . ALA A 1 100 ? 8.723 -0.893 -4.008 1.00 98.44 100 ALA A O 1
ATOM 820 N N . SER A 1 101 ? 8.595 0.120 -2.021 1.00 98.25 101 SER A N 1
ATOM 821 C CA . SER A 1 101 ? 8.207 -1.069 -1.250 1.00 98.25 101 SER A CA 1
ATOM 822 C C . SER A 1 101 ? 6.801 -0.971 -0.649 1.00 98.25 101 SER A C 1
ATOM 824 O O . SER A 1 101 ? 6.401 -1.854 0.110 1.00 98.25 101 SER A O 1
ATOM 826 N N . PHE A 1 102 ? 6.026 0.071 -0.971 1.00 98.50 102 PHE A N 1
ATOM 827 C CA . PHE A 1 102 ? 4.739 0.324 -0.321 1.00 98.50 102 PHE A CA 1
ATOM 828 C C . PHE A 1 102 ? 3.675 -0.726 -0.674 1.00 98.50 102 PHE A C 1
ATOM 830 O O . PHE A 1 102 ? 2.911 -1.152 0.195 1.00 98.50 102 PHE A O 1
ATOM 837 N N . SER A 1 103 ? 3.682 -1.214 -1.915 1.00 97.69 103 SER A N 1
ATOM 838 C CA . SER A 1 103 ? 2.836 -2.309 -2.413 1.00 97.69 103 SER A CA 1
ATOM 839 C C . SER A 1 103 ? 2.868 -3.571 -1.536 1.00 97.69 103 SER A C 1
ATOM 841 O O . SER A 1 103 ? 1.863 -4.280 -1.451 1.00 97.69 103 SER A O 1
ATOM 843 N N . TR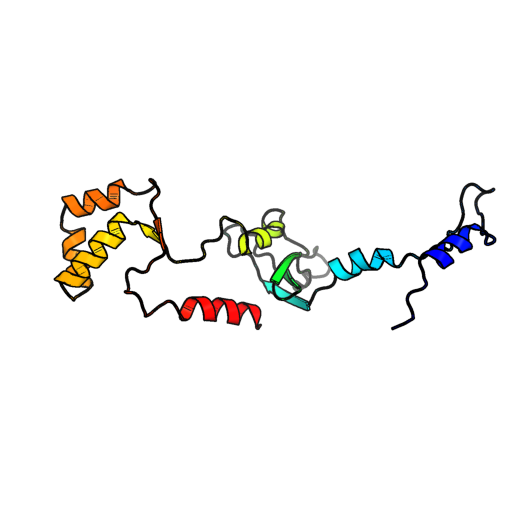P A 1 104 ? 3.952 -3.813 -0.787 1.00 98.25 104 TRP A N 1
ATOM 844 C CA . TRP A 1 104 ? 4.040 -4.910 0.182 1.00 98.25 104 TRP A CA 1
ATOM 845 C C . TRP A 1 104 ? 2.922 -4.862 1.237 1.00 98.25 104 TRP A C 1
ATOM 847 O O . TRP A 1 104 ? 2.353 -5.898 1.584 1.00 98.25 104 TRP A O 1
ATOM 857 N N . TYR A 1 105 ? 2.555 -3.671 1.725 1.00 97.75 105 TYR A N 1
ATOM 858 C CA . TYR A 1 105 ? 1.584 -3.509 2.815 1.00 97.75 105 TYR A CA 1
ATOM 859 C C . TYR A 1 105 ? 0.159 -3.949 2.467 1.00 97.75 105 TYR A C 1
ATOM 861 O O . TYR A 1 105 ? -0.641 -4.167 3.378 1.00 97.75 105 TYR A O 1
ATOM 869 N N . LEU A 1 106 ? -0.195 -4.068 1.184 1.00 97.00 106 LEU A N 1
ATOM 870 C CA . LEU A 1 106 ? -1.565 -4.405 0.786 1.00 97.00 106 LEU A CA 1
ATOM 871 C C . LEU A 1 106 ? -1.967 -5.804 1.256 1.00 97.00 106 LEU A C 1
ATOM 873 O O . LEU A 1 106 ? -3.090 -5.988 1.726 1.00 97.00 106 LEU A O 1
ATOM 877 N N . TYR A 1 107 ? -1.036 -6.755 1.185 1.00 95.69 107 TYR A N 1
ATOM 878 C CA . TYR A 1 107 ? -1.289 -8.168 1.480 1.00 95.69 107 TYR A CA 1
ATOM 879 C C . TYR A 1 107 ? -0.344 -8.739 2.544 1.00 95.69 107 TYR A C 1
ATOM 881 O O . TYR A 1 107 ? -0.356 -9.943 2.801 1.00 95.69 107 TYR A O 1
ATOM 889 N N . SER A 1 108 ? 0.472 -7.891 3.175 1.00 95.25 108 SER A N 1
ATOM 890 C CA . SER A 1 108 ? 1.393 -8.315 4.227 1.00 95.25 108 SER A CA 1
ATOM 891 C C . SER A 1 108 ? 0.656 -8.842 5.466 1.00 95.25 108 SER A C 1
ATOM 893 O O . SER A 1 108 ? -0.492 -8.464 5.728 1.00 95.25 108 SER A O 1
ATOM 895 N N . PRO A 1 109 ? 1.320 -9.662 6.304 1.00 96.25 109 PRO A N 1
ATOM 896 C CA . PRO A 1 109 ? 0.746 -10.121 7.571 1.00 96.25 109 PRO A CA 1
ATOM 897 C C . PRO A 1 109 ? 0.449 -8.982 8.562 1.00 96.25 109 PRO A C 1
ATOM 899 O O . PRO A 1 109 ? -0.230 -9.209 9.558 1.00 96.25 109 PRO A O 1
ATOM 902 N N . LEU A 1 110 ? 0.937 -7.764 8.300 1.00 94.75 110 LEU A N 1
ATOM 903 C CA . LEU A 1 110 ? 0.690 -6.582 9.128 1.00 94.75 110 LEU A CA 1
ATOM 904 C C . LEU A 1 110 ? -0.582 -5.822 8.725 1.00 94.75 110 LEU A C 1
ATOM 906 O O . LEU A 1 110 ? -0.968 -4.874 9.410 1.00 94.75 110 LEU A O 1
ATOM 910 N N . ARG A 1 111 ? -1.241 -6.204 7.623 1.00 95.38 111 ARG A N 1
ATOM 911 C CA . ARG A 1 111 ? -2.447 -5.525 7.146 1.00 95.38 111 ARG A CA 1
ATOM 912 C C . ARG A 1 111 ? -3.583 -5.673 8.158 1.00 95.38 111 ARG A C 1
ATOM 914 O O . ARG A 1 111 ? -4.092 -6.768 8.392 1.00 95.38 111 ARG A O 1
ATOM 921 N N . VAL A 1 112 ? -4.049 -4.545 8.691 1.00 93.50 112 VAL A N 1
ATOM 922 C CA . VAL A 1 112 ? -5.292 -4.481 9.468 1.00 93.50 112 VAL A CA 1
ATOM 923 C C . VAL A 1 112 ? -6.467 -4.700 8.511 1.00 93.50 112 VAL A C 1
ATOM 925 O O . VAL A 1 112 ? -6.700 -3.888 7.617 1.00 93.50 112 VAL A O 1
ATOM 928 N N . LYS A 1 113 ? -7.167 -5.830 8.670 1.00 90.12 113 LYS A N 1
ATOM 929 C CA . LYS A 1 113 ? -8.298 -6.236 7.810 1.00 90.12 113 LYS A CA 1
ATOM 930 C C . LYS A 1 113 ? -9.662 -5.883 8.392 1.00 90.12 113 LYS A C 1
ATOM 932 O O . LYS A 1 113 ? -10.620 -5.723 7.651 1.00 90.12 113 LYS A O 1
ATOM 937 N N . TYR A 1 114 ? -9.741 -5.778 9.714 1.00 90.50 114 TYR A N 1
ATOM 938 C CA . TYR A 1 114 ? -10.987 -5.570 10.439 1.00 90.50 114 TYR A CA 1
ATOM 939 C C . TYR A 1 114 ? -10.816 -4.467 11.484 1.00 90.50 114 TYR A C 1
ATOM 941 O O . TYR A 1 114 ? -9.698 -4.225 11.943 1.00 90.50 114 TYR A O 1
ATOM 949 N N . PRO A 1 115 ? -11.910 -3.828 11.914 1.00 89.38 115 PRO A N 1
ATOM 950 C CA . PRO A 1 115 ? -11.913 -3.033 13.131 1.00 89.38 115 PRO A CA 1
ATOM 951 C C . PRO A 1 115 ? -11.658 -3.944 14.340 1.00 89.38 115 PRO A C 1
ATOM 953 O O . PRO A 1 115 ? -12.289 -4.994 14.504 1.00 89.38 115 PRO A O 1
ATOM 956 N N . TYR A 1 116 ? -10.713 -3.540 15.187 1.00 89.75 116 TYR A N 1
ATOM 957 C CA . TYR A 1 116 ? -10.323 -4.279 16.384 1.00 89.75 116 TYR A CA 1
ATOM 958 C C . TYR A 1 116 ? -10.605 -3.467 17.642 1.00 89.75 116 TYR A C 1
ATOM 960 O O . TYR A 1 116 ? -10.261 -2.290 17.732 1.00 89.75 116 TYR A O 1
ATOM 968 N N . VAL A 1 117 ? -11.149 -4.136 18.657 1.00 93.62 117 VAL A N 1
ATOM 969 C CA . VAL A 1 117 ? -11.384 -3.575 19.993 1.00 93.62 117 VAL A CA 1
ATOM 970 C C . VAL A 1 117 ? -10.678 -4.455 21.022 1.00 93.62 117 VAL A C 1
ATOM 972 O O . VAL A 1 117 ? -10.478 -5.654 20.810 1.00 93.62 117 VAL A O 1
ATOM 975 N N . ARG A 1 118 ? -10.258 -3.884 22.156 1.00 95.50 118 ARG A N 1
ATOM 976 C CA . ARG A 1 118 ? -9.730 -4.683 23.272 1.00 95.50 118 ARG A CA 1
ATOM 977 C C . ARG A 1 118 ? -10.837 -5.606 23.787 1.00 95.50 118 ARG A C 1
ATOM 979 O O . ARG A 1 118 ? -11.905 -5.114 24.124 1.00 95.50 118 ARG A O 1
ATOM 986 N N . GLY A 1 119 ? -10.580 -6.910 23.894 1.00 94.88 119 GLY A N 1
ATOM 987 C CA . GLY A 1 119 ? -11.599 -7.899 24.270 1.00 94.88 119 GLY A CA 1
ATOM 988 C C . GLY A 1 119 ? -12.321 -7.560 25.576 1.00 94.88 119 GLY A C 1
ATOM 989 O O . GLY A 1 119 ? -13.543 -7.569 25.605 1.00 94.88 119 GLY A O 1
ATOM 990 N N . VAL A 1 120 ? -11.568 -7.142 26.597 1.00 95.81 120 VAL A N 1
ATOM 991 C CA . VAL A 1 120 ? -12.105 -6.686 27.893 1.00 95.81 120 VAL A CA 1
ATOM 992 C C . VAL A 1 120 ? -13.075 -5.512 27.735 1.00 95.81 120 VAL A C 1
ATOM 994 O O . VAL A 1 120 ? -14.139 -5.502 28.341 1.00 95.81 120 VAL A O 1
ATOM 997 N N . LEU A 1 121 ? -12.729 -4.527 26.901 1.00 95.94 121 LEU A N 1
ATOM 998 C CA . LEU A 1 121 ? -13.607 -3.387 26.641 1.00 95.94 121 LEU A CA 1
ATOM 999 C C . LEU A 1 121 ? -14.858 -3.815 25.867 1.00 95.94 121 LEU A C 1
ATOM 1001 O O . LEU A 1 121 ? -15.947 -3.335 26.149 1.00 95.94 121 LEU A O 1
ATOM 1005 N N . LEU A 1 122 ? -14.702 -4.720 24.899 1.00 94.56 122 LEU A N 1
ATOM 1006 C CA . LEU A 1 122 ? -15.808 -5.218 24.088 1.00 94.56 122 LEU A CA 1
ATOM 1007 C C . LEU A 1 122 ? -16.831 -6.006 24.924 1.00 94.56 122 LEU A C 1
ATOM 1009 O O . LEU A 1 122 ? -18.026 -5.918 24.657 1.00 94.56 122 LEU A O 1
ATOM 1013 N N . GLU A 1 123 ? -16.371 -6.764 25.921 1.00 94.50 123 GLU A N 1
ATOM 1014 C CA . GLU A 1 123 ? -17.230 -7.473 26.879 1.00 94.50 123 GLU A CA 1
ATOM 1015 C C . GLU A 1 123 ? -18.028 -6.485 27.739 1.00 94.50 123 GLU A C 1
ATOM 1017 O O . GLU A 1 123 ? -19.258 -6.509 27.686 1.00 94.50 123 GLU A O 1
ATOM 1022 N N . LEU A 1 124 ? -17.342 -5.549 28.412 1.00 95.44 124 LEU A N 1
ATOM 1023 C CA . LEU A 1 124 ? -17.982 -4.491 29.211 1.00 95.44 124 LEU A CA 1
ATOM 1024 C C . LEU A 1 124 ? -19.009 -3.706 28.389 1.00 95.44 124 LEU A C 1
ATOM 1026 O O . LEU A 1 124 ? -20.126 -3.464 28.837 1.00 95.44 124 LEU A O 1
ATOM 1030 N N . TRP A 1 125 ? -18.641 -3.349 27.158 1.00 94.88 125 TRP A N 1
ATOM 1031 C CA . TRP A 1 125 ? -19.508 -2.621 26.243 1.00 94.88 125 TRP A CA 1
ATOM 1032 C C . TRP A 1 125 ? -20.790 -3.387 25.911 1.00 94.88 125 TRP A C 1
ATOM 1034 O O . TRP A 1 125 ? -21.883 -2.832 25.997 1.00 94.88 125 TRP A O 1
ATOM 1044 N N . ARG A 1 126 ? -20.679 -4.671 25.554 1.00 94.06 126 ARG A N 1
ATOM 1045 C CA . ARG A 1 126 ? -21.843 -5.500 25.207 1.00 94.06 126 ARG A CA 1
ATOM 1046 C C . ARG A 1 126 ? -22.770 -5.719 26.399 1.00 94.06 126 ARG A C 1
ATOM 1048 O O . ARG A 1 126 ? -23.980 -5.787 26.207 1.00 94.06 126 ARG A O 1
ATOM 1055 N N . GLU A 1 127 ? -22.225 -5.838 27.604 1.00 95.25 127 GLU A N 1
ATOM 1056 C CA . GLU A 1 127 ? -23.010 -5.962 28.836 1.00 95.25 127 GLU A CA 1
ATOM 1057 C C . GLU A 1 127 ? -23.734 -4.657 29.180 1.00 95.25 127 GLU A C 1
ATOM 1059 O O . GLU A 1 127 ? -24.945 -4.670 29.406 1.00 95.25 127 GLU A O 1
ATOM 1064 N N . ALA A 1 128 ? -23.029 -3.524 29.144 1.00 95.44 128 ALA A N 1
ATOM 1065 C CA . ALA A 1 128 ? -23.615 -2.216 29.420 1.00 95.44 128 ALA A CA 1
ATOM 1066 C C . ALA A 1 128 ? -24.687 -1.842 28.391 1.00 95.44 128 ALA A C 1
ATOM 1068 O O . ALA A 1 128 ? -25.760 -1.382 28.766 1.00 95.44 128 ALA A O 1
ATOM 1069 N N . LEU A 1 129 ? -24.448 -2.103 27.101 1.00 94.69 129 LEU A N 1
ATOM 1070 C CA . LEU A 1 129 ? -25.422 -1.810 26.050 1.00 94.69 129 LEU A CA 1
ATOM 1071 C C . LEU A 1 129 ? -26.700 -2.647 26.205 1.00 94.69 129 LEU A C 1
ATOM 1073 O O . LEU A 1 129 ? -27.794 -2.132 25.998 1.00 94.69 129 LEU A O 1
ATOM 1077 N N . LYS A 1 130 ? -26.580 -3.916 26.622 1.00 95.12 130 LYS A N 1
ATOM 1078 C CA . LYS A 1 130 ? -27.742 -4.763 26.941 1.00 95.12 130 LYS A CA 1
ATOM 1079 C C . LYS A 1 130 ? -28.522 -4.263 28.156 1.00 95.12 130 LYS A C 1
ATOM 1081 O O . LYS A 1 130 ? -29.735 -4.434 28.188 1.00 95.12 130 LYS A O 1
ATOM 1086 N N . ARG A 1 131 ? -27.838 -3.692 29.151 1.00 94.94 131 ARG A N 1
ATOM 1087 C CA . ARG A 1 131 ? -28.460 -3.188 30.382 1.00 94.94 131 ARG A CA 1
ATOM 1088 C C . ARG A 1 131 ? -29.149 -1.841 30.176 1.00 94.94 131 ARG A C 1
ATOM 1090 O O . ARG A 1 131 ? -30.284 -1.678 30.603 1.00 94.94 131 ARG A O 1
ATOM 1097 N N . GLU A 1 132 ? -28.462 -0.891 29.549 1.00 93.94 132 GLU A N 1
ATOM 1098 C CA . GLU A 1 132 ? -28.930 0.496 29.436 1.00 93.94 132 GLU A CA 1
ATOM 1099 C C . GLU A 1 132 ? -29.806 0.737 28.198 1.00 93.94 132 GLU A C 1
ATOM 1101 O O . GLU A 1 132 ? -30.615 1.663 28.190 1.00 93.94 132 GLU A O 1
ATOM 1106 N N . GLY A 1 133 ? -29.615 -0.036 27.121 1.00 90.44 133 GLY A N 1
ATOM 1107 C CA . GLY A 1 133 ? -30.277 0.155 25.822 1.00 90.44 133 GLY A CA 1
ATOM 1108 C C . GLY A 1 133 ? -29.829 1.403 25.041 1.00 90.44 133 GLY A C 1
ATOM 1109 O O . GLY A 1 133 ? -29.919 1.420 23.816 1.00 90.44 133 GLY A O 1
ATOM 1110 N N . ASP A 1 134 ? -29.302 2.419 25.725 1.00 93.69 134 ASP A N 1
ATOM 1111 C CA . ASP A 1 134 ? -28.751 3.647 25.153 1.00 93.69 134 ASP A CA 1
ATOM 1112 C C . ASP A 1 134 ? -27.206 3.611 25.147 1.00 93.69 134 ASP A C 1
ATOM 1114 O O . ASP A 1 134 ? -26.597 3.379 26.197 1.00 93.69 134 ASP A O 1
ATOM 1118 N N . PRO A 1 135 ? -26.536 3.844 24.001 1.00 93.75 135 PRO A N 1
ATOM 1119 C CA . PRO A 1 135 ? -25.081 3.736 23.891 1.00 93.75 135 PRO A CA 1
ATOM 1120 C C . PRO A 1 135 ? -24.316 4.815 24.672 1.00 93.75 135 PRO A C 1
ATOM 1122 O O . PRO A 1 135 ? -23.200 4.556 25.128 1.00 93.75 135 PRO A O 1
ATOM 1125 N N . VAL A 1 136 ? -24.888 6.009 24.853 1.00 96.25 136 VAL A N 1
ATOM 1126 C CA . VAL A 1 136 ? -24.252 7.089 25.622 1.00 96.25 136 VAL A CA 1
ATOM 1127 C C . VAL A 1 136 ? -24.307 6.756 27.110 1.00 96.25 136 VAL A C 1
ATOM 1129 O O . VAL A 1 136 ? -23.282 6.834 27.788 1.00 96.25 136 VAL A O 1
ATOM 1132 N N . LYS A 1 137 ? -25.460 6.292 27.606 1.00 96.31 137 LYS A N 1
ATOM 1133 C CA . LYS A 1 137 ? -25.610 5.806 28.988 1.00 96.31 137 LYS A CA 1
ATOM 1134 C C . LYS A 1 137 ? -24.764 4.561 29.251 1.00 96.31 137 LYS A C 1
ATOM 1136 O O . LYS A 1 137 ? -24.110 4.479 30.288 1.00 96.31 137 LYS A O 1
ATOM 1141 N N . ALA A 1 138 ? -24.707 3.628 28.299 1.00 95.62 138 ALA A N 1
ATOM 1142 C CA . ALA A 1 138 ? -23.844 2.452 28.385 1.00 95.62 138 ALA A CA 1
ATOM 1143 C C . ALA A 1 138 ? -22.371 2.855 28.530 1.00 95.62 138 ALA A C 1
ATOM 1145 O O . ALA A 1 138 ? -21.684 2.349 29.420 1.00 95.62 138 ALA A O 1
ATOM 1146 N N . TRP A 1 139 ? -21.897 3.806 27.716 1.00 96.56 139 TRP A N 1
ATOM 1147 C CA . TRP A 1 139 ? -20.533 4.323 27.825 1.00 96.56 139 TRP A CA 1
ATOM 1148 C C . TRP A 1 139 ? -20.284 5.024 29.161 1.00 96.56 139 TRP A C 1
ATOM 1150 O O . TRP A 1 139 ? -19.282 4.721 29.809 1.00 96.56 139 TRP A O 1
ATOM 1160 N N . ALA A 1 140 ? -21.195 5.902 29.597 1.00 97.56 140 ALA A N 1
ATOM 1161 C CA . ALA A 1 140 ? -21.097 6.585 30.887 1.00 97.56 140 ALA A CA 1
ATOM 1162 C C . ALA A 1 140 ? -20.954 5.572 32.035 1.00 97.56 140 ALA A C 1
ATOM 1164 O O . ALA A 1 140 ? -20.020 5.669 32.827 1.00 97.56 140 ALA A O 1
ATOM 1165 N N . SER A 1 141 ? -21.771 4.510 32.034 1.00 96.88 141 SER A N 1
ATOM 1166 C CA . SER A 1 141 ? -21.734 3.464 33.067 1.00 96.88 141 SER A CA 1
ATOM 1167 C C . SER A 1 141 ? -20.399 2.706 33.167 1.00 96.88 141 SER A C 1
ATOM 1169 O O . SER A 1 141 ? -20.085 2.165 34.227 1.00 96.88 141 SER A O 1
ATOM 1171 N N . ILE A 1 142 ? -19.611 2.677 32.083 1.00 97.62 142 ILE A N 1
ATOM 1172 C CA . ILE A 1 142 ? -18.280 2.056 32.038 1.00 97.62 142 ILE A CA 1
ATOM 1173 C C . ILE A 1 142 ? -17.193 3.077 32.372 1.00 97.62 142 ILE A C 1
ATOM 1175 O O . ILE A 1 142 ? -16.296 2.800 33.166 1.00 97.62 142 ILE A O 1
ATOM 1179 N N . ALA A 1 143 ? -17.233 4.243 31.725 1.00 97.12 143 ALA A N 1
ATOM 1180 C CA . ALA A 1 143 ? -16.175 5.243 31.794 1.00 97.12 143 ALA A CA 1
ATOM 1181 C C . ALA A 1 143 ? -16.122 5.958 33.151 1.00 97.12 143 ALA A C 1
ATOM 1183 O O . ALA A 1 143 ? -15.031 6.324 33.593 1.00 97.12 143 ALA A O 1
ATOM 1184 N N . GLU A 1 144 ? -17.275 6.131 33.801 1.00 97.44 144 GLU A N 1
ATOM 1185 C CA . GLU A 1 144 ? -17.408 6.768 35.116 1.00 97.44 144 GLU A CA 1
ATOM 1186 C C . GLU A 1 144 ? -17.211 5.779 36.275 1.00 97.44 144 GLU A C 1
ATOM 1188 O O . GLU A 1 144 ? -17.033 6.203 37.413 1.00 97.44 14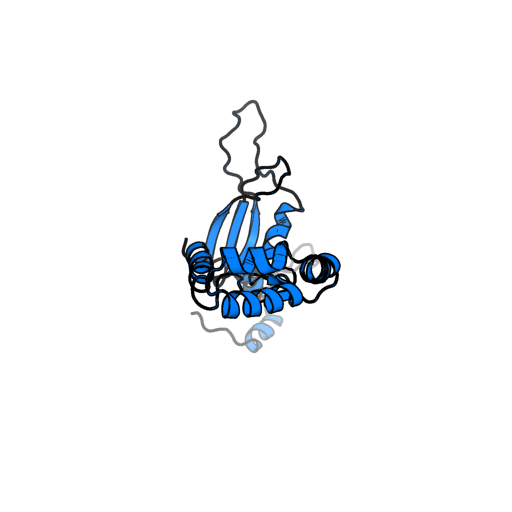4 GLU A O 1
ATOM 1193 N N . ASN A 1 145 ? -17.177 4.467 36.005 1.00 97.62 145 ASN A N 1
ATOM 1194 C CA . ASN A 1 145 ? -16.858 3.443 36.997 1.00 97.62 145 ASN A CA 1
ATOM 1195 C C . ASN A 1 145 ? -15.325 3.247 37.091 1.00 97.62 145 ASN A C 1
ATOM 1197 O O . ASN A 1 145 ? -14.727 2.727 36.143 1.00 97.62 145 ASN A O 1
ATOM 1201 N N . PRO A 1 146 ? -14.667 3.606 38.217 1.00 97.81 146 PRO A N 1
ATOM 1202 C CA . PRO A 1 146 ? -13.207 3.541 38.332 1.00 97.81 146 PRO A CA 1
ATOM 1203 C C . PRO A 1 146 ? -12.630 2.137 38.124 1.00 97.81 146 PRO A C 1
ATOM 1205 O O . PRO A 1 146 ? -11.605 1.993 37.458 1.00 97.81 146 PRO A O 1
ATOM 1208 N N . GLU A 1 147 ? -13.309 1.104 38.628 1.00 97.31 147 GLU A N 1
ATOM 1209 C CA . GLU A 1 147 ? -12.873 -0.291 38.529 1.00 97.31 147 GLU A CA 1
ATOM 1210 C C . GLU A 1 147 ? -12.935 -0.785 37.076 1.00 97.31 147 GLU A C 1
ATOM 1212 O O . GLU A 1 147 ? -11.965 -1.328 36.538 1.00 97.31 147 GLU A O 1
ATOM 1217 N N . GLN A 1 148 ? -14.054 -0.538 36.388 1.00 96.44 148 GLN A N 1
ATOM 1218 C CA . GLN A 1 148 ? -14.198 -0.907 34.976 1.00 96.44 148 GLN A CA 1
ATOM 1219 C C . GLN A 1 148 ? -13.229 -0.118 34.088 1.00 96.44 148 GLN A C 1
ATOM 1221 O O . GLN A 1 148 ? -12.625 -0.685 33.169 1.00 96.44 148 GLN A O 1
ATOM 1226 N N . ALA A 1 149 ? -13.031 1.169 34.389 1.00 97.31 149 ALA A N 1
ATOM 1227 C CA . ALA A 1 149 ? -12.088 2.023 33.688 1.00 97.31 149 ALA A CA 1
ATOM 1228 C C . ALA A 1 149 ? -10.643 1.532 33.825 1.00 97.31 149 ALA A C 1
ATOM 1230 O O . ALA A 1 149 ? -9.923 1.445 32.825 1.00 97.31 149 ALA A O 1
ATOM 1231 N N . GLU A 1 150 ? -10.212 1.177 35.035 1.00 97.69 150 GLU A N 1
ATOM 1232 C CA . GLU A 1 150 ? -8.896 0.589 35.278 1.00 97.69 150 GLU A CA 1
ATOM 1233 C C . GLU A 1 150 ? -8.729 -0.734 34.520 1.00 97.69 150 GLU A C 1
ATOM 1235 O O . GLU A 1 150 ? -7.703 -0.955 33.862 1.00 97.69 150 GLU A O 1
ATOM 1240 N N . ARG A 1 151 ? -9.766 -1.578 34.515 1.00 96.12 151 ARG A N 1
ATOM 1241 C CA . ARG A 1 151 ? -9.746 -2.898 33.876 1.00 96.12 151 ARG A CA 1
ATOM 1242 C C . ARG A 1 151 ? -9.415 -2.835 32.383 1.00 96.12 151 ARG A C 1
ATOM 1244 O O . ARG A 1 151 ? -8.565 -3.591 31.914 1.00 96.12 151 ARG A O 1
ATOM 1251 N N . TYR A 1 152 ? -10.034 -1.937 31.608 1.00 95.94 152 TYR A N 1
ATOM 1252 C CA . TYR A 1 152 ? -9.720 -1.840 30.172 1.00 95.94 152 TYR A CA 1
ATOM 1253 C C . TYR A 1 152 ? -8.488 -0.971 29.872 1.00 95.94 152 TYR A C 1
ATOM 1255 O O . TYR A 1 152 ? -7.806 -1.208 28.867 1.00 95.94 152 TYR A O 1
ATOM 1263 N N . LYS A 1 153 ? -8.175 0.030 30.711 1.00 97.62 153 LYS A N 1
ATOM 1264 C CA . LYS A 1 153 ? -6.997 0.898 30.524 1.00 97.62 153 LYS A CA 1
ATOM 1265 C C . LYS A 1 153 ? -5.694 0.149 30.808 1.00 97.62 153 LYS A C 1
ATOM 1267 O O . LYS A 1 153 ? -4.756 0.279 30.022 1.00 97.62 153 LYS A O 1
ATOM 1272 N N . SER A 1 154 ? -5.648 -0.679 31.851 1.00 97.38 154 SER A N 1
ATOM 1273 C CA . SER A 1 154 ? -4.477 -1.504 32.200 1.00 97.38 154 SER A CA 1
ATOM 1274 C C . SER A 1 154 ? -4.154 -2.577 31.147 1.00 97.38 154 SER A C 1
ATOM 1276 O O . SER A 1 154 ? -3.004 -2.997 31.015 1.00 97.38 154 SER A O 1
ATOM 1278 N N . ALA A 1 155 ? -5.134 -2.967 30.324 1.00 96.88 155 ALA A N 1
ATOM 1279 C CA . ALA A 1 155 ? -4.966 -3.913 29.218 1.00 96.88 155 ALA A CA 1
ATOM 1280 C C . ALA A 1 155 ? -4.375 -3.292 27.927 1.00 96.88 155 ALA A C 1
ATOM 1282 O O . ALA A 1 155 ? -4.192 -3.988 26.920 1.00 96.88 155 ALA A O 1
ATOM 1283 N N . ARG A 1 156 ? -4.085 -1.982 27.896 1.00 97.12 156 ARG A N 1
ATOM 1284 C CA . ARG A 1 156 ? -3.456 -1.317 26.738 1.00 97.12 156 ARG A CA 1
ATOM 1285 C C . ARG A 1 156 ? -2.040 -1.861 26.512 1.00 97.12 156 ARG A C 1
ATOM 1287 O O . ARG A 1 156 ? -1.260 -1.988 27.445 1.00 97.12 156 ARG A O 1
ATOM 1294 N N . GLY A 1 157 ? -1.722 -2.214 25.264 1.00 95.81 157 GLY A N 1
ATOM 1295 C CA . GLY A 1 157 ? -0.421 -2.789 24.892 1.00 95.81 157 GLY A CA 1
ATOM 1296 C C . GLY A 1 157 ? -0.205 -4.256 25.295 1.00 95.81 157 GLY A C 1
ATOM 1297 O O . GLY A 1 157 ? 0.860 -4.791 25.020 1.00 95.81 157 GLY A O 1
ATOM 1298 N N . ARG A 1 158 ? -1.196 -4.935 25.899 1.00 96.31 158 ARG A N 1
ATOM 1299 C CA . ARG A 1 158 ? -1.048 -6.304 26.443 1.00 96.31 158 ARG A CA 1
ATOM 1300 C C . ARG A 1 158 ? -1.738 -7.405 25.623 1.00 96.31 158 ARG A C 1
ATOM 1302 O O . ARG A 1 158 ? -2.128 -8.429 26.168 1.00 96.31 158 ARG A O 1
ATOM 1309 N N . GLY A 1 159 ? -1.937 -7.199 24.318 1.00 94.06 159 GLY A N 1
ATOM 1310 C CA . GLY A 1 159 ? -2.621 -8.183 23.461 1.00 94.06 159 GLY A CA 1
ATOM 1311 C C . GLY A 1 159 ? -4.101 -8.409 23.826 1.00 94.06 159 GLY A C 1
ATOM 1312 O O . GLY A 1 159 ? -4.676 -7.673 24.629 1.00 94.06 159 GLY A O 1
ATOM 1313 N N . GLY A 1 160 ? -4.771 -9.356 23.165 1.00 94.25 160 GLY A N 1
ATOM 1314 C CA . GLY A 1 160 ? -6.205 -9.615 23.381 1.00 94.25 160 GLY A CA 1
ATOM 1315 C C . GLY A 1 160 ? -7.138 -8.642 22.649 1.00 94.25 160 GLY A C 1
ATOM 1316 O O . GLY A 1 160 ? -8.183 -8.256 23.172 1.00 94.25 160 GLY A O 1
ATOM 1317 N N . THR A 1 161 ? -6.751 -8.175 21.462 1.00 93.44 161 THR A N 1
ATOM 1318 C CA . THR A 1 161 ? -7.699 -7.546 20.533 1.00 93.44 161 THR A CA 1
ATOM 1319 C C . THR A 1 161 ? -8.630 -8.601 19.939 1.00 93.44 161 THR A C 1
ATOM 1321 O O . THR A 1 161 ? -8.228 -9.735 19.693 1.00 93.44 161 THR A O 1
ATOM 1324 N N . ARG A 1 162 ? -9.890 -8.232 19.713 1.00 90.75 162 ARG A N 1
ATOM 1325 C CA . ARG A 1 162 ? -10.879 -9.056 19.012 1.00 90.75 162 ARG A CA 1
ATOM 1326 C C . ARG A 1 162 ? -11.448 -8.255 17.851 1.00 90.75 162 ARG A C 1
ATOM 1328 O O . ARG A 1 162 ? -11.613 -7.040 17.971 1.0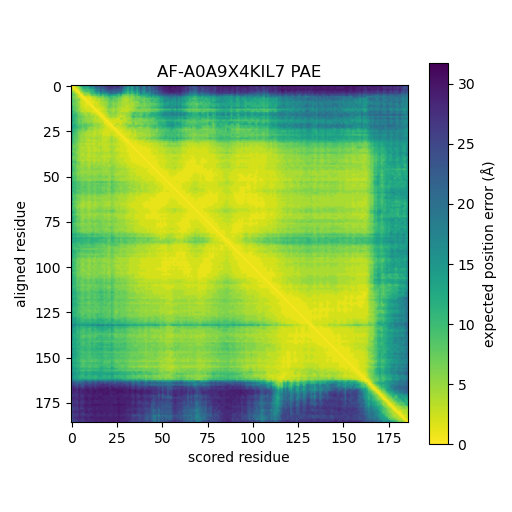0 90.75 162 ARG A O 1
ATOM 1335 N N . ALA A 1 163 ? -11.718 -8.932 16.740 1.00 86.50 163 ALA A N 1
ATOM 1336 C CA . ALA A 1 163 ? -12.457 -8.329 15.640 1.00 86.50 163 ALA A CA 1
ATOM 1337 C C . ALA A 1 163 ? -13.889 -8.043 16.113 1.00 86.50 163 ALA A C 1
ATOM 1339 O O . ALA A 1 163 ? -14.543 -8.924 16.675 1.00 86.50 163 ALA A O 1
ATOM 1340 N N . GLY A 1 164 ? -14.357 -6.814 15.927 1.00 70.88 164 GLY A N 1
ATOM 1341 C CA . GLY A 1 164 ? -15.684 -6.407 16.376 1.00 70.88 164 GLY A CA 1
ATOM 1342 C C . GLY A 1 164 ? -15.862 -4.896 16.367 1.00 70.88 164 GLY A C 1
ATOM 1343 O O . GLY A 1 164 ? -14.892 -4.149 16.463 1.00 70.88 164 GLY A O 1
ATOM 1344 N N . PHE A 1 165 ? -17.116 -4.461 16.258 1.00 64.12 165 PHE A N 1
ATOM 1345 C CA . PHE A 1 165 ? -17.498 -3.054 16.310 1.00 64.12 165 PHE A CA 1
ATOM 1346 C C . PHE A 1 165 ? -18.114 -2.712 17.664 1.00 64.12 165 PHE A C 1
ATOM 1348 O O . PHE A 1 165 ? -18.824 -3.520 18.262 1.00 64.12 165 PHE A O 1
ATOM 1355 N N . VAL A 1 166 ? -17.889 -1.481 18.119 1.00 57.66 166 VAL A N 1
ATOM 1356 C CA . VAL A 1 166 ? -18.605 -0.912 19.271 1.00 57.66 166 VAL A CA 1
ATOM 1357 C C . VAL A 1 166 ? -20.052 -0.541 18.867 1.00 57.66 166 VAL A C 1
ATOM 1359 O O . VAL A 1 166 ? -20.950 -0.517 19.689 1.00 57.66 166 VAL A O 1
ATOM 1362 N N . GLY A 1 167 ? -20.347 -0.372 17.576 1.00 53.97 167 GLY A N 1
ATOM 1363 C CA . GLY A 1 167 ? -21.672 0.024 17.064 1.00 53.97 167 GLY A CA 1
ATOM 1364 C C . GLY A 1 167 ? -22.733 -1.080 16.898 1.00 53.97 167 GLY A C 1
ATOM 1365 O O . GLY A 1 167 ? -23.761 -0.822 16.283 1.00 53.97 167 GLY A O 1
ATOM 1366 N N . GLY A 1 168 ? -22.515 -2.300 17.404 1.00 51.41 168 GLY A N 1
ATOM 1367 C CA . GLY A 1 168 ? -23.431 -3.433 17.185 1.00 51.41 168 GLY A CA 1
ATOM 1368 C C . GLY A 1 168 ? -23.197 -4.178 15.861 1.00 51.41 168 GLY A C 1
ATOM 1369 O O . GLY A 1 168 ? -22.474 -3.718 14.980 1.00 51.41 168 GLY A O 1
ATOM 1370 N N . ASP A 1 169 ? -23.774 -5.378 15.742 1.00 49.12 169 ASP A N 1
ATOM 1371 C CA . ASP A 1 169 ? -23.327 -6.420 14.797 1.00 49.12 169 ASP A CA 1
ATOM 1372 C C . ASP A 1 169 ? -23.705 -6.205 13.310 1.00 49.12 169 ASP A C 1
ATOM 1374 O O . ASP A 1 169 ? -23.294 -7.004 12.465 1.00 49.12 169 ASP A O 1
ATOM 1378 N N . HIS A 1 170 ? -24.440 -5.143 12.945 1.00 42.75 170 HIS A N 1
ATO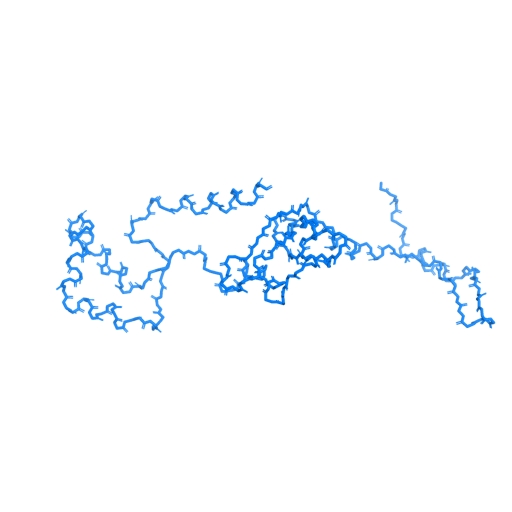M 1379 C CA . HIS A 1 170 ? -25.069 -5.065 11.613 1.00 42.75 170 HIS A CA 1
ATOM 1380 C C . HIS A 1 170 ? -24.798 -3.824 10.749 1.00 42.75 170 HIS A C 1
ATOM 1382 O O . HIS A 1 170 ? -24.980 -3.926 9.536 1.00 42.75 170 HIS A O 1
ATOM 1388 N N . ALA A 1 171 ? -24.357 -2.685 11.288 1.00 42.44 171 ALA A N 1
ATOM 1389 C CA . ALA A 1 171 ? -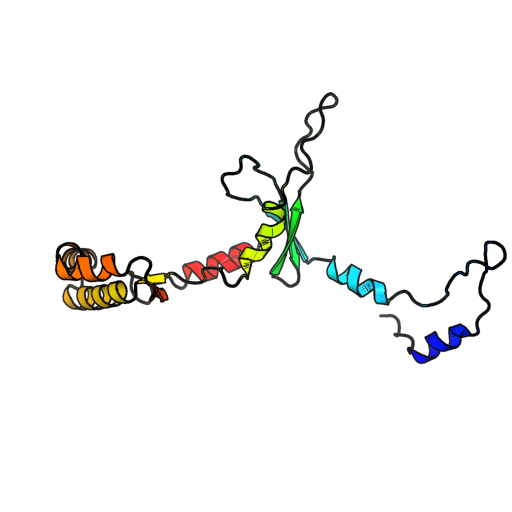24.408 -1.436 10.514 1.00 42.44 171 ALA A CA 1
ATOM 1390 C C . ALA A 1 171 ? -23.193 -1.165 9.607 1.00 42.44 171 ALA A C 1
ATOM 1392 O O . ALA A 1 171 ? -23.365 -0.538 8.568 1.00 42.44 171 ALA A O 1
ATOM 1393 N N . ASP A 1 172 ? -21.992 -1.656 9.938 1.00 49.38 172 ASP A N 1
ATOM 1394 C CA . ASP A 1 172 ? -20.759 -1.173 9.278 1.00 49.38 172 ASP A CA 1
ATOM 1395 C C . ASP A 1 172 ? -19.933 -2.262 8.572 1.00 49.38 172 ASP A C 1
ATOM 1397 O O . ASP A 1 172 ? -18.794 -2.054 8.169 1.00 49.38 172 ASP A O 1
ATOM 1401 N N . ARG A 1 173 ? -20.502 -3.464 8.402 1.00 45.31 173 ARG A N 1
ATOM 1402 C CA . ARG A 1 173 ? -19.854 -4.528 7.614 1.00 45.31 173 ARG A CA 1
ATOM 1403 C C . ARG A 1 173 ? -19.950 -4.299 6.105 1.00 45.31 173 ARG A C 1
ATOM 1405 O O . ARG A 1 173 ? -19.062 -4.734 5.391 1.00 45.31 173 ARG A O 1
ATOM 1412 N N . ARG A 1 174 ? -21.003 -3.627 5.622 1.00 43.41 174 ARG A N 1
ATOM 1413 C CA . ARG A 1 174 ? -21.206 -3.389 4.179 1.00 43.41 174 ARG A CA 1
ATOM 1414 C C . ARG A 1 174 ? -20.319 -2.275 3.613 1.00 43.41 174 ARG A C 1
ATOM 1416 O O . ARG A 1 174 ? -19.952 -2.343 2.453 1.00 43.41 174 ARG A O 1
ATOM 1423 N N . SER A 1 175 ? -19.950 -1.281 4.418 1.00 43.91 175 SER A N 1
ATOM 1424 C CA . SER A 1 175 ? -19.230 -0.089 3.941 1.00 43.91 175 SER A CA 1
ATOM 1425 C C . SER A 1 175 ? -17.754 -0.355 3.606 1.00 43.91 175 SER A C 1
ATOM 1427 O O . SER A 1 175 ? -17.187 0.298 2.731 1.00 43.91 175 SER A O 1
ATOM 1429 N N . LEU A 1 176 ? -17.123 -1.317 4.288 1.00 45.59 176 LEU A N 1
ATOM 1430 C CA . LEU A 1 176 ? -15.698 -1.610 4.123 1.00 45.59 176 LEU A CA 1
ATOM 1431 C C . LEU A 1 176 ? -15.413 -2.456 2.877 1.00 45.59 176 LEU A C 1
ATOM 1433 O O . LEU A 1 176 ? -14.456 -2.147 2.161 1.00 45.59 176 LEU A O 1
ATOM 1437 N N . ASP A 1 177 ? -16.256 -3.451 2.588 1.00 45.34 177 ASP A N 1
ATOM 1438 C CA . ASP A 1 177 ? -16.116 -4.305 1.401 1.00 45.34 177 ASP A CA 1
ATOM 1439 C C . ASP A 1 177 ? -16.371 -3.503 0.108 1.00 45.34 177 ASP A C 1
ATOM 1441 O O . ASP A 1 177 ? -15.592 -3.600 -0.843 1.00 45.34 177 ASP A O 1
ATOM 1445 N N . ASP A 1 178 ? -17.365 -2.604 0.107 1.00 40.97 178 ASP A N 1
ATOM 1446 C CA . ASP A 1 178 ? -17.691 -1.757 -1.052 1.00 40.97 178 ASP A CA 1
ATOM 1447 C C . ASP A 1 178 ? -16.573 -0.750 -1.393 1.00 40.97 178 ASP A C 1
ATOM 1449 O O . ASP A 1 178 ? -16.334 -0.451 -2.566 1.00 40.97 178 ASP A O 1
ATOM 1453 N N . SER A 1 179 ? -15.840 -0.252 -0.387 1.00 43.91 179 SER A N 1
ATOM 1454 C CA . SER A 1 179 ? -14.733 0.696 -0.600 1.00 43.91 179 SER A CA 1
ATOM 1455 C C . SER A 1 179 ? -13.510 0.050 -1.264 1.00 43.91 179 SER A C 1
ATOM 1457 O O . SER A 1 179 ? -12.819 0.689 -2.062 1.00 43.91 179 SER A O 1
ATOM 1459 N N . TYR A 1 180 ? -13.253 -1.229 -0.967 1.00 43.25 180 TYR A N 1
ATOM 1460 C CA . TYR A 1 180 ? -12.146 -1.981 -1.555 1.00 43.25 180 TYR A CA 1
ATOM 1461 C C . TYR A 1 180 ? -12.468 -2.376 -3.002 1.00 43.25 180 TYR A C 1
ATOM 1463 O O . TYR A 1 180 ? -11.621 -2.245 -3.886 1.00 43.25 180 TYR A O 1
ATOM 1471 N N . ASP A 1 181 ? -13.721 -2.754 -3.264 1.00 40.38 181 ASP A N 1
ATOM 1472 C CA . ASP A 1 181 ? -14.208 -3.072 -4.607 1.00 40.38 181 ASP A CA 1
ATOM 1473 C C . ASP A 1 181 ? -14.273 -1.837 -5.522 1.00 40.38 181 ASP A C 1
ATOM 1475 O O . ASP A 1 181 ? -13.943 -1.932 -6.706 1.00 40.38 181 ASP A O 1
ATOM 1479 N N . GLN A 1 182 ? -14.631 -0.657 -5.003 1.00 39.81 182 GLN A N 1
ATOM 1480 C CA . GLN A 1 182 ? -14.584 0.588 -5.782 1.00 39.81 182 GLN A CA 1
ATOM 1481 C C . GLN A 1 182 ? -13.155 0.999 -6.157 1.00 39.81 182 GLN A C 1
ATOM 1483 O O . GLN A 1 182 ? -12.930 1.435 -7.285 1.00 39.81 182 GLN A O 1
ATOM 14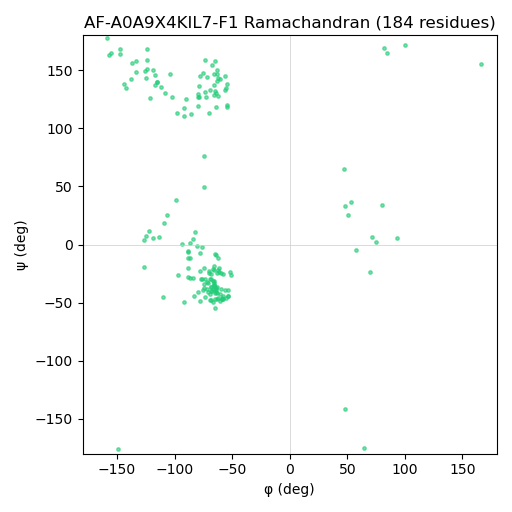88 N N . ALA A 1 183 ? -12.183 0.812 -5.260 1.00 42.22 183 ALA A N 1
ATOM 1489 C CA . ALA A 1 183 ? -10.779 1.121 -5.539 1.00 42.22 183 ALA A CA 1
ATOM 1490 C C . ALA A 1 183 ? -10.146 0.186 -6.589 1.00 42.22 183 ALA A C 1
ATOM 1492 O O . ALA A 1 183 ? -9.198 0.580 -7.263 1.00 42.22 183 ALA A O 1
ATOM 1493 N N . LEU A 1 184 ? -10.665 -1.036 -6.754 1.00 39.31 184 LEU A N 1
ATOM 1494 C CA . LEU A 1 184 ? -10.193 -1.988 -7.768 1.00 39.31 184 LEU A CA 1
ATOM 1495 C C . LEU A 1 184 ? -10.907 -1.840 -9.123 1.00 39.31 184 LEU A C 1
ATOM 1497 O O . LEU A 1 184 ? -10.361 -2.260 -10.148 1.00 39.31 184 LEU A O 1
ATOM 1501 N N . ARG A 1 185 ? -12.097 -1.224 -9.155 1.00 38.59 185 ARG A N 1
ATOM 1502 C CA . ARG A 1 185 ? -12.904 -1.017 -10.374 1.00 38.59 185 ARG A CA 1
ATOM 1503 C C . ARG A 1 185 ? -12.597 0.277 -11.143 1.00 38.59 185 ARG A C 1
ATOM 1505 O O . ARG A 1 185 ? -13.043 0.379 -12.282 1.00 38.59 185 ARG A O 1
ATOM 1512 N N . ALA A 1 186 ? -11.835 1.213 -10.573 1.00 38.41 186 ALA A N 1
ATOM 1513 C CA . ALA A 1 186 ? -11.259 2.366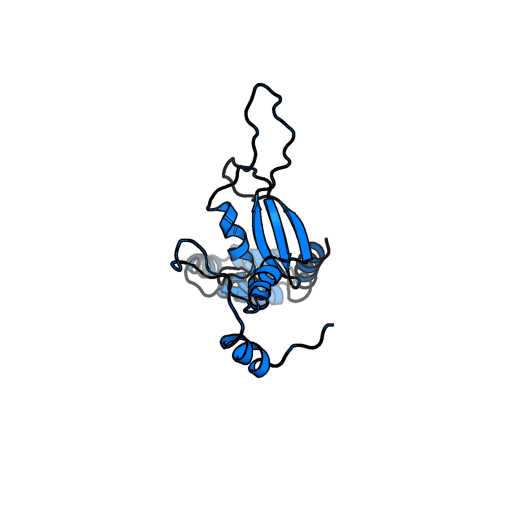 -11.285 1.00 38.41 186 ALA A CA 1
ATOM 1514 C C . ALA A 1 186 ? -9.898 1.998 -11.889 1.00 38.41 186 ALA A C 1
ATOM 1516 O O . ALA A 1 186 ? -9.696 2.183 -13.104 1.00 38.41 186 ALA A O 1
#

Nearest PDB structures (foldseek):
  3ir5-assembly1_A  TM=9.861E-01  e=7.191E-19  Escherichia coli K-12
  1q16-assembly1_A  TM=9.866E-01  e=1.729E-18  Escherichia coli
  3egw-assembly1_A  TM=9.866E-01  e=3.444E-18  Escherichia coli K-12
  3ir7-assembly1_A  TM=9.807E-01  e=8.813E-18  Escherichia coli K-12
  1siw-assembly1_A  TM=9.745E-01  e=7.303E-18  Escherichia coli

Sequence (186 aa):
MGKSKSPFYEKLKYFSKRERHADGWSEVSPASRDWEDVYRRRWQHDKVVRSTHGVNCTGSCSWQIFVKDGIVTWENQATDYPSTGPDMPEFEPRGCPRGASFSWYLYSPLRVKYPYVRGVLLELWREALKREGDPVKAWASIAENPEQAERYKSARGRGGTRAGFVGGDHADRRSLDDSYDQALRA

Radius of gyration: 29.54 Å; Cα contacts (8 Å, |Δi|>4): 179; chains: 1; bounding box: 68×60×78 Å

Organism: NCBI:txid425004

pLDDT: mean 87.84, std 17.57, range [38.41, 98.75]